Protein AF-A0A6F9WZI8-F1 (afdb_monomer_lite)

Sequence (251 aa):
MNITTQWLQEKRACQSDMTWFKEHFPQGEADYQQVLDALAQENRADYASWLINQVGATDSVLEVEGDINLEFGLFFAGTIKATGSISAKVILAGWGIEAGWGIKAGWGIKAGSGIKAGSGIKAGWGIEAGWGIEAGSGIKAGWGIEAGWGIEAGSGIKAGWGIEAGWGIEAGSGIKAGWGIEAGWGIEAGSGIKAGSGIKAGWGIEAGEDYGIYAGLNIRISKKSKFALVVAKVAPKNLLLGIFKAIEGGE

pLDDT: mean 96.67, std 5.93, range [34.16, 98.88]

Radius of gyration: 20.31 Å; chains: 1; bounding box: 54×39×61 Å

Foldseek 3Di:
DKDFLVNCVVVVPDPVLSVVCCVVPVVRMDDLVVVQVVCQVVQVVVVLVVSCVVVAADCDEAEEEEEAAEATEARERAEYEYQYEYEHQEYHHSAEYYYVAEYYHAAEYEHAAEYEHQAEYEHQAEYEHQAEYEHQAEYEHQAEYEHQAEYYHQAEYEHQAEYYHQAEYEHQAEYEHAAEYEHAAEYEHQAEYYHCWEYEHAAYYYHRPPHAYAHNVNDDPVCQVPTQEYEHQDDYPRHPYGHYDYDDDDD

Structure (mmCIF, N/CA/C/O backbone):
data_AF-A0A6F9WZI8-F1
#
_entry.id   AF-A0A6F9WZI8-F1
#
loop_
_atom_site.group_PDB
_atom_site.id
_atom_site.type_symbol
_atom_site.label_atom_id
_atom_site.label_alt_id
_atom_site.label_comp_id
_atom_site.label_asym_id
_atom_site.label_entity_id
_atom_site.label_seq_id
_atom_site.pdbx_PDB_ins_code
_atom_site.Cartn_x
_atom_site.Cartn_y
_atom_site.Cartn_z
_atom_site.occupancy
_atom_site.B_iso_or_equiv
_atom_site.auth_seq_id
_atom_site.auth_comp_id
_atom_site.auth_asym_id
_atom_site.auth_atom_id
_atom_site.pdbx_PDB_model_num
ATOM 1 N N . MET A 1 1 ? -15.583 -9.112 19.388 1.00 86.81 1 MET A N 1
ATOM 2 C CA . MET A 1 1 ? -14.512 -9.841 20.122 1.00 86.81 1 MET A CA 1
ATOM 3 C C . MET A 1 1 ? -13.958 -8.855 21.113 1.00 86.81 1 MET A C 1
ATOM 5 O O . MET A 1 1 ? -13.757 -7.720 20.714 1.00 86.81 1 MET A O 1
ATOM 9 N N . ASN A 1 2 ? -13.718 -9.247 22.359 1.00 93.69 2 ASN A N 1
ATOM 10 C CA . ASN A 1 2 ? -13.323 -8.276 23.372 1.00 93.69 2 ASN A CA 1
ATOM 11 C C . ASN A 1 2 ? -11.812 -8.273 23.596 1.00 93.69 2 ASN A C 1
ATOM 13 O O . ASN A 1 2 ? -11.172 -9.324 23.655 1.00 93.69 2 ASN A O 1
ATOM 17 N N . ILE A 1 3 ? -11.257 -7.073 23.726 1.00 96.69 3 ILE A N 1
ATOM 18 C CA . ILE A 1 3 ? -9.885 -6.835 24.157 1.00 96.69 3 ILE A CA 1
ATOM 19 C C . ILE A 1 3 ? -9.919 -6.652 25.666 1.00 96.69 3 ILE A C 1
ATOM 21 O O . ILE A 1 3 ? -10.666 -5.818 26.170 1.00 96.69 3 ILE A O 1
ATOM 25 N N . THR A 1 4 ? -9.112 -7.427 26.386 1.00 97.12 4 THR A N 1
ATOM 26 C CA . THR A 1 4 ? -9.018 -7.351 27.847 1.00 97.12 4 THR A CA 1
ATOM 27 C C . THR A 1 4 ? -7.613 -6.961 28.286 1.00 97.12 4 THR A C 1
ATOM 29 O O . THR A 1 4 ? -6.624 -7.202 27.590 1.00 97.12 4 THR A O 1
ATOM 32 N N . THR A 1 5 ? -7.502 -6.406 29.492 1.00 95.31 5 THR A N 1
ATOM 33 C CA . THR A 1 5 ? -6.202 -6.088 30.105 1.00 95.31 5 THR A CA 1
ATOM 34 C C . THR A 1 5 ? -5.314 -7.329 30.218 1.00 95.31 5 THR A C 1
ATOM 36 O O . THR A 1 5 ? -4.108 -7.242 29.994 1.00 95.31 5 THR A O 1
ATOM 39 N N . GLN A 1 6 ? -5.904 -8.484 30.540 1.00 95.38 6 GLN A N 1
ATOM 40 C CA . GLN A 1 6 ? -5.181 -9.751 30.619 1.00 95.38 6 GLN A CA 1
ATOM 41 C C . GLN A 1 6 ? -4.662 -10.181 29.241 1.00 95.38 6 GLN A C 1
ATOM 43 O O . GLN A 1 6 ? -3.487 -10.511 29.107 1.00 95.38 6 GLN A O 1
ATOM 48 N N . TRP A 1 7 ? -5.494 -10.098 28.200 1.00 96.62 7 TRP A N 1
ATOM 49 C CA . TRP A 1 7 ? -5.077 -10.428 26.837 1.00 96.62 7 TRP A CA 1
ATOM 50 C C . TRP A 1 7 ? -3.925 -9.529 26.357 1.00 96.62 7 TRP A C 1
ATOM 52 O O . TRP A 1 7 ? -2.947 -10.014 25.788 1.00 96.62 7 TRP A O 1
ATOM 62 N N . LEU A 1 8 ? -3.980 -8.226 26.656 1.00 95.88 8 LEU A N 1
ATOM 63 C CA . LEU A 1 8 ? -2.894 -7.289 26.339 1.00 95.88 8 LEU A CA 1
ATOM 64 C C . LEU A 1 8 ? -1.583 -7.646 27.057 1.00 95.88 8 LEU A C 1
ATOM 66 O O . LEU A 1 8 ? -0.509 -7.537 26.463 1.00 95.88 8 LEU A O 1
ATOM 70 N N . GLN A 1 9 ? -1.655 -8.109 28.310 1.00 94.75 9 GLN A N 1
ATOM 71 C CA . GLN A 1 9 ? -0.488 -8.601 29.052 1.00 94.75 9 GLN A CA 1
ATOM 72 C C . GLN A 1 9 ? 0.103 -9.862 28.418 1.00 94.75 9 GLN A C 1
ATOM 74 O O . GLN A 1 9 ? 1.317 -9.945 28.232 1.00 94.75 9 GLN A O 1
ATOM 79 N N . GLU A 1 10 ? -0.745 -10.823 28.049 1.00 96.25 10 GLU A N 1
ATOM 80 C CA . GLU A 1 10 ? -0.333 -12.072 27.401 1.00 96.25 10 GLU A CA 1
ATOM 81 C C . GLU A 1 10 ? 0.358 -11.811 26.056 1.00 96.25 10 GLU A C 1
ATOM 83 O O . GLU A 1 10 ? 1.400 -12.402 25.760 1.00 96.25 10 GLU A O 1
ATOM 88 N N . LYS A 1 11 ? -0.164 -10.861 25.271 1.00 95.50 11 LYS A N 1
ATOM 89 C CA . LYS A 1 11 ? 0.436 -10.403 24.008 1.00 95.50 11 LYS A CA 1
ATOM 90 C C . LYS A 1 11 ? 1.637 -9.473 24.185 1.00 95.50 11 LYS A C 1
ATOM 92 O O . LYS A 1 11 ? 2.228 -9.065 23.188 1.00 95.50 11 LYS A O 1
ATOM 97 N N . ARG A 1 12 ? 2.033 -9.177 25.429 1.00 93.62 12 ARG A N 1
ATOM 98 C CA . ARG A 1 12 ? 3.157 -8.295 25.778 1.00 93.62 12 ARG A CA 1
ATOM 99 C C . ARG A 1 12 ? 3.034 -6.911 25.129 1.00 93.62 12 ARG A C 1
ATOM 101 O O . ARG A 1 12 ? 4.016 -6.389 24.601 1.00 93.62 12 ARG A O 1
ATOM 108 N N . ALA A 1 13 ? 1.831 -6.332 25.163 1.00 94.06 13 ALA A N 1
ATOM 109 C CA . ALA A 1 13 ? 1.611 -4.944 24.763 1.00 94.06 13 ALA A CA 1
ATOM 110 C C . ALA A 1 13 ? 2.578 -4.015 25.513 1.00 94.06 13 ALA A C 1
ATOM 112 O O . ALA A 1 13 ? 2.927 -4.266 26.673 1.00 94.06 13 ALA A O 1
ATOM 113 N N . CYS A 1 14 ? 3.038 -2.946 24.861 1.00 94.56 14 CYS A N 1
ATOM 114 C CA . CYS A 1 14 ? 3.991 -2.050 25.501 1.00 94.56 14 CYS A CA 1
ATOM 115 C C . CYS A 1 14 ? 3.332 -1.277 26.659 1.00 94.56 14 CYS A C 1
ATOM 117 O O . CYS A 1 14 ? 2.109 -1.145 26.742 1.00 94.56 14 CYS A O 1
ATOM 119 N N . GLN A 1 15 ? 4.147 -0.752 27.577 1.00 94.69 15 GLN A N 1
ATOM 120 C CA . GLN A 1 15 ? 3.628 -0.108 28.785 1.00 94.69 15 GLN A CA 1
ATOM 121 C C . GLN A 1 15 ? 2.745 1.110 28.469 1.00 94.69 15 GLN A C 1
ATOM 123 O O . GLN A 1 15 ? 1.728 1.296 29.132 1.00 94.69 15 GLN A O 1
ATOM 128 N N . SER A 1 16 ? 3.087 1.915 27.456 1.00 95.25 16 SER A N 1
ATOM 129 C CA . SER A 1 16 ? 2.270 3.067 27.046 1.00 95.25 16 SER A CA 1
ATOM 130 C C . SER A 1 16 ? 0.901 2.656 26.500 1.00 95.25 16 SER A C 1
ATOM 132 O O . SER A 1 16 ? -0.100 3.299 26.815 1.00 95.25 16 SER A O 1
ATOM 134 N N . ASP A 1 17 ? 0.838 1.563 25.741 1.00 95.81 17 ASP A N 1
ATOM 135 C CA . ASP A 1 17 ? -0.404 1.032 25.169 1.00 95.81 17 ASP A CA 1
ATOM 136 C C . ASP A 1 17 ? -1.318 0.455 26.250 1.00 95.81 17 ASP A C 1
ATOM 138 O O . ASP A 1 17 ? -2.525 0.711 26.264 1.00 95.81 17 ASP A O 1
ATOM 142 N N . MET A 1 18 ? -0.725 -0.269 27.204 1.00 95.12 18 MET A N 1
ATOM 143 C CA . MET A 1 18 ? -1.432 -0.803 28.364 1.00 95.12 18 MET A CA 1
ATOM 144 C C . MET A 1 18 ? -1.994 0.293 29.269 1.00 95.12 18 MET A C 1
ATOM 146 O O . MET A 1 18 ? -3.130 0.176 29.730 1.00 95.12 18 MET A O 1
ATOM 150 N N . THR A 1 19 ? -1.201 1.328 29.562 1.00 96.44 19 THR A N 1
ATOM 151 C CA . THR A 1 19 ? -1.642 2.456 30.394 1.00 96.44 19 THR A CA 1
ATOM 152 C C . THR A 1 19 ? -2.815 3.162 29.734 1.00 96.44 19 THR A C 1
ATOM 154 O O . THR A 1 19 ? -3.866 3.295 30.354 1.00 96.44 19 THR A O 1
ATOM 157 N N . TRP A 1 20 ? -2.684 3.499 28.450 1.00 97.75 20 TRP A N 1
ATOM 158 C CA . TRP A 1 20 ? -3.760 4.152 27.712 1.00 97.75 20 TRP A CA 1
ATOM 159 C C . TRP A 1 20 ? -5.038 3.311 27.679 1.00 97.75 20 TRP A C 1
ATOM 161 O O . TRP A 1 20 ? -6.123 3.852 27.876 1.00 97.75 20 TRP A O 1
ATOM 171 N N . PHE A 1 21 ? -4.931 1.990 27.480 1.00 97.62 21 PHE A N 1
ATOM 172 C CA . PHE A 1 21 ? -6.109 1.121 27.444 1.00 97.62 21 PHE A CA 1
ATOM 173 C C . PHE A 1 21 ? -6.867 1.154 28.773 1.00 97.62 21 PHE A C 1
ATOM 175 O O . PHE A 1 21 ? -8.087 1.264 28.778 1.00 97.62 21 PHE A O 1
ATOM 182 N N . LYS A 1 22 ? -6.157 1.109 29.905 1.00 96.25 22 LYS A N 1
ATOM 183 C CA . LYS A 1 22 ? -6.776 1.180 31.238 1.00 96.25 22 LYS A CA 1
ATOM 184 C C . LYS A 1 22 ? -7.419 2.536 31.522 1.00 96.25 22 LYS A C 1
ATOM 186 O O . LYS A 1 22 ? -8.433 2.582 32.209 1.00 96.25 22 LYS A O 1
ATOM 191 N N . GLU A 1 23 ? -6.833 3.619 31.018 1.00 96.88 23 GLU A N 1
ATOM 192 C CA . GLU A 1 23 ? -7.386 4.971 31.160 1.00 96.88 23 GLU A CA 1
ATOM 193 C C . GLU A 1 23 ? -8.685 5.140 30.358 1.00 96.88 23 GLU A C 1
ATOM 195 O O . GLU A 1 23 ? -9.647 5.708 30.872 1.00 96.88 23 GLU A O 1
ATOM 200 N N . HIS A 1 24 ? -8.740 4.598 29.137 1.00 97.19 24 HIS A N 1
ATOM 201 C CA . HIS A 1 24 ? -9.900 4.722 28.243 1.00 97.19 24 HIS A CA 1
ATOM 202 C C . HIS A 1 24 ? -10.985 3.675 28.512 1.00 97.19 24 HIS A C 1
ATOM 204 O O . HIS A 1 24 ? -12.170 3.943 28.314 1.00 97.19 24 HIS A O 1
ATOM 210 N N . PHE A 1 25 ? -10.599 2.504 29.020 1.00 97.12 25 PHE A N 1
ATOM 211 C CA . PHE A 1 25 ? -11.495 1.395 29.340 1.00 97.12 25 PHE A CA 1
ATOM 212 C C . PHE A 1 25 ? -11.257 0.897 30.780 1.00 97.12 25 PHE A C 1
ATOM 214 O O . PHE A 1 25 ? -10.702 -0.187 30.985 1.00 97.12 25 PHE A O 1
ATOM 221 N N . PRO A 1 26 ? -11.705 1.648 31.811 1.00 94.62 26 PRO A N 1
ATOM 222 C CA . PRO A 1 26 ? -11.425 1.336 33.220 1.00 94.62 26 PRO A CA 1
ATOM 223 C C . PRO A 1 26 ? -11.999 0.005 33.713 1.00 94.62 26 PRO A C 1
ATOM 225 O O . PRO A 1 26 ? -11.512 -0.548 34.696 1.00 94.62 26 PRO A O 1
ATOM 228 N N . GLN A 1 27 ? -13.016 -0.527 33.027 1.00 93.94 27 GLN A N 1
ATOM 229 C CA . GLN A 1 27 ? -13.573 -1.856 33.306 1.00 93.94 27 GLN A CA 1
ATOM 230 C C . GLN A 1 27 ? -12.600 -2.989 32.941 1.00 93.94 27 GLN A C 1
ATOM 232 O O . GLN A 1 27 ? -12.817 -4.138 33.311 1.00 93.94 27 GLN A O 1
ATOM 237 N N . GLY A 1 28 ? -11.512 -2.673 32.231 1.00 94.38 28 GLY A N 1
ATOM 238 C CA . GLY A 1 28 ? -10.476 -3.623 31.848 1.00 94.38 28 GLY A CA 1
ATOM 239 C C . GLY A 1 28 ? -10.825 -4.476 30.629 1.00 94.38 28 GLY A C 1
ATOM 240 O O . GLY A 1 28 ? -10.040 -5.366 30.297 1.00 94.38 28 GLY A O 1
ATOM 241 N N . GLU A 1 29 ? -11.944 -4.188 29.964 1.00 96.75 29 GLU A N 1
ATOM 242 C CA . GLU A 1 29 ? -12.460 -4.881 28.786 1.00 96.75 29 GLU A CA 1
ATOM 243 C C . GLU A 1 29 ? -13.234 -3.909 27.880 1.00 96.75 29 GLU A C 1
ATOM 245 O O . GLU A 1 29 ? -13.920 -3.013 28.376 1.00 96.75 29 GLU A O 1
ATOM 250 N N . ALA A 1 30 ? -13.123 -4.086 26.561 1.00 97.38 30 ALA A N 1
ATOM 251 C CA . ALA A 1 30 ? -13.884 -3.348 25.551 1.00 97.38 30 ALA A CA 1
ATOM 252 C C . ALA A 1 30 ? -14.013 -4.163 24.257 1.00 97.38 30 ALA A C 1
ATOM 254 O O . ALA A 1 30 ? -13.165 -5.019 23.986 1.00 97.38 30 ALA A O 1
ATOM 255 N N . ASP A 1 31 ? -15.038 -3.899 23.439 1.00 97.38 31 ASP A N 1
ATOM 256 C CA . ASP A 1 31 ? -15.114 -4.523 22.114 1.00 97.38 31 ASP A CA 1
ATOM 257 C C . ASP A 1 31 ? -13.967 -4.032 21.222 1.00 97.38 31 ASP A C 1
ATOM 259 O O . ASP A 1 31 ? -13.553 -2.873 21.264 1.00 97.38 31 ASP A O 1
ATOM 263 N N . TYR A 1 32 ? -13.443 -4.933 20.399 1.00 97.50 32 TYR A N 1
ATOM 264 C CA . TYR A 1 32 ? -12.297 -4.680 19.544 1.00 97.50 32 TYR A CA 1
ATOM 265 C C . TYR A 1 32 ? -12.480 -3.461 18.632 1.00 97.50 32 TYR A C 1
ATOM 267 O O . TYR A 1 32 ? -11.573 -2.629 18.552 1.00 97.50 32 TYR A O 1
ATOM 275 N N . GLN A 1 33 ? -13.648 -3.299 18.004 1.00 98.19 33 GLN A N 1
ATOM 276 C CA . GLN A 1 33 ? -13.883 -2.143 17.144 1.00 98.19 33 GLN A CA 1
ATOM 277 C C . GLN A 1 33 ? -13.984 -0.852 17.968 1.00 98.19 33 GLN A C 1
ATOM 279 O O . GLN A 1 33 ? -13.439 0.163 17.552 1.00 98.19 33 GLN A O 1
ATOM 284 N N . GLN A 1 34 ? -14.551 -0.896 19.180 1.00 97.94 34 GLN A N 1
ATOM 285 C CA . GLN A 1 34 ? -14.586 0.271 20.076 1.00 97.94 34 GLN A CA 1
ATOM 286 C C . GLN A 1 34 ? -13.179 0.752 20.460 1.00 97.94 34 GLN A C 1
ATOM 288 O O . GLN A 1 34 ? -12.934 1.956 20.552 1.00 97.94 34 GLN A O 1
ATOM 293 N N . VAL A 1 35 ? -12.238 -0.176 20.664 1.00 98.38 35 VAL A N 1
ATOM 294 C CA . VAL A 1 35 ? -10.830 0.166 20.919 1.00 98.38 35 VAL A CA 1
ATOM 295 C C . VAL A 1 35 ? -10.209 0.830 19.693 1.00 98.38 35 VAL A C 1
ATOM 297 O O . VAL A 1 35 ? -9.539 1.852 19.834 1.00 98.38 35 VAL A O 1
ATOM 300 N N . LEU A 1 36 ? -10.442 0.285 18.493 1.00 98.44 36 LEU A N 1
ATOM 301 C CA . LEU A 1 36 ? -9.953 0.880 17.247 1.00 98.44 36 LEU A CA 1
ATOM 302 C C . LEU A 1 36 ? -10.525 2.283 17.024 1.00 98.44 36 LEU A C 1
ATOM 304 O O . LEU A 1 36 ? -9.761 3.189 16.702 1.00 98.44 36 LEU A O 1
ATOM 308 N N . ASP A 1 37 ? -11.821 2.482 17.260 1.00 98.31 37 ASP A N 1
ATOM 309 C CA . ASP A 1 37 ? -12.487 3.777 17.114 1.00 98.31 37 ASP A CA 1
ATOM 310 C C . ASP A 1 37 ? -11.888 4.822 18.067 1.00 98.31 37 ASP A C 1
ATOM 312 O O . ASP A 1 37 ? -11.577 5.938 17.645 1.00 98.31 37 ASP A O 1
ATOM 316 N N . ALA A 1 38 ? -11.649 4.454 19.333 1.00 98.25 38 ALA A N 1
ATOM 317 C CA . ALA A 1 38 ? -11.001 5.325 20.315 1.00 98.25 38 ALA A CA 1
ATOM 318 C C . ALA A 1 38 ? -9.560 5.685 19.908 1.00 98.25 38 ALA A C 1
ATOM 320 O O . ALA A 1 38 ? -9.171 6.853 19.957 1.00 98.25 38 ALA A O 1
ATOM 321 N N . LEU A 1 39 ? -8.781 4.716 19.412 1.00 98.44 39 LEU A N 1
ATOM 322 C CA . LEU A 1 39 ? -7.440 4.979 18.876 1.00 98.44 39 LEU A CA 1
ATOM 323 C C . LEU A 1 39 ? -7.476 5.892 17.646 1.00 98.44 39 LEU A C 1
ATOM 325 O O . LEU A 1 39 ? -6.552 6.686 17.442 1.00 98.44 39 LEU A O 1
ATOM 329 N N . ALA A 1 40 ? -8.526 5.789 16.829 1.00 98.12 40 ALA A N 1
ATOM 330 C CA . ALA A 1 40 ? -8.705 6.596 15.632 1.00 98.12 40 ALA A CA 1
ATOM 331 C C . ALA A 1 40 ? -8.852 8.080 15.977 1.00 98.12 40 ALA A C 1
ATOM 333 O O . ALA A 1 40 ? -8.183 8.902 15.347 1.00 98.12 40 ALA A O 1
ATOM 334 N N . GLN A 1 41 ? -9.630 8.411 17.016 1.00 97.56 41 GLN A N 1
ATOM 335 C CA . GLN A 1 41 ? -9.810 9.787 17.510 1.00 97.56 41 GLN A CA 1
ATOM 336 C C . GLN A 1 41 ? -8.476 10.449 17.880 1.00 97.56 41 GLN A C 1
ATOM 338 O O . GLN A 1 41 ? -8.231 11.614 17.562 1.00 97.56 41 GLN A O 1
ATOM 343 N N . GLU A 1 42 ? -7.569 9.682 18.482 1.00 97.12 42 GLU A N 1
ATOM 344 C CA . GLU A 1 42 ? -6.240 10.148 18.887 1.00 97.12 42 GLU A CA 1
ATOM 345 C C . GLU A 1 42 ? -5.154 9.935 17.821 1.00 97.12 42 GLU A C 1
ATOM 347 O O . GLU A 1 42 ? -4.001 10.314 18.020 1.00 97.12 42 GLU A O 1
ATOM 352 N N . ASN A 1 43 ? -5.503 9.382 16.655 1.00 95.81 43 ASN A N 1
ATOM 353 C CA . ASN A 1 43 ? -4.583 9.053 15.560 1.00 95.81 43 ASN A CA 1
ATOM 354 C C . ASN A 1 43 ? -3.439 8.097 15.960 1.00 95.81 43 ASN A C 1
ATOM 356 O O . ASN A 1 43 ? -2.349 8.161 15.384 1.00 95.81 43 ASN A O 1
ATOM 360 N N . ARG A 1 44 ? -3.678 7.185 16.910 1.00 97.25 44 ARG A N 1
ATOM 361 C CA . ARG A 1 44 ? -2.686 6.195 17.378 1.00 97.25 44 ARG A CA 1
ATOM 362 C C . ARG A 1 44 ? -2.623 4.979 16.454 1.00 97.25 44 ARG A C 1
ATOM 364 O O . ARG A 1 44 ? -3.031 3.868 16.795 1.00 97.25 44 ARG A O 1
ATOM 371 N N . ALA A 1 45 ? -2.176 5.237 15.228 1.00 96.69 45 ALA A N 1
ATOM 372 C CA . ALA A 1 45 ? -2.145 4.268 14.135 1.00 96.69 45 ALA A CA 1
ATOM 373 C C . ALA A 1 45 ? -1.170 3.105 14.367 1.00 96.69 45 ALA A C 1
ATOM 375 O O . ALA A 1 45 ? -1.403 2.003 13.882 1.00 96.69 45 ALA A O 1
ATOM 376 N N . ASP A 1 46 ? -0.090 3.344 15.102 1.00 96.81 46 ASP A N 1
ATOM 377 C CA . ASP A 1 46 ? 0.884 2.340 15.519 1.00 96.81 46 ASP A CA 1
ATOM 378 C C . ASP A 1 46 ? 0.238 1.266 16.399 1.00 96.81 46 ASP A C 1
ATOM 380 O O . ASP A 1 46 ? 0.321 0.076 16.084 1.00 96.81 46 ASP A O 1
ATOM 384 N N . TYR A 1 47 ? -0.492 1.679 17.437 1.00 97.81 47 TYR A N 1
ATOM 385 C CA . TYR A 1 47 ? -1.180 0.736 18.311 1.00 97.81 47 TYR A CA 1
ATOM 386 C C . TYR A 1 47 ? -2.365 0.064 17.608 1.00 97.81 47 TYR A C 1
ATOM 388 O O . TYR A 1 47 ? -2.546 -1.149 17.720 1.00 97.81 47 TYR A O 1
ATOM 396 N N . ALA A 1 48 ? -3.131 0.810 16.806 1.00 98.06 48 ALA A N 1
ATOM 397 C CA . ALA A 1 48 ? -4.216 0.234 16.012 1.00 98.06 48 ALA A CA 1
ATOM 398 C C . ALA A 1 48 ? -3.698 -0.825 15.022 1.00 98.06 48 ALA A C 1
ATOM 400 O O . ALA A 1 48 ? -4.252 -1.922 14.940 1.00 98.06 48 ALA A O 1
ATOM 401 N N . SER A 1 49 ? -2.591 -0.545 14.323 1.00 97.00 49 SER A N 1
ATOM 402 C CA . SER A 1 49 ? -1.955 -1.517 13.429 1.00 97.00 49 SER A CA 1
ATOM 403 C C . SER A 1 49 ? -1.424 -2.730 14.189 1.00 97.00 49 SER A C 1
ATOM 405 O O . SER A 1 49 ? -1.545 -3.847 13.688 1.00 97.00 49 SER A O 1
ATOM 407 N N . TRP A 1 50 ? -0.839 -2.540 15.375 1.00 97.38 50 TRP A N 1
ATOM 408 C CA . TRP A 1 50 ? -0.389 -3.654 16.207 1.00 97.38 50 TRP A CA 1
ATOM 409 C C . TRP A 1 50 ? -1.564 -4.543 16.622 1.00 97.38 50 TRP A C 1
ATOM 411 O O . TRP A 1 50 ? -1.477 -5.762 16.479 1.00 97.38 50 TRP A O 1
ATOM 421 N N . LEU A 1 51 ? -2.683 -3.950 17.052 1.00 97.25 51 LEU A N 1
ATOM 422 C CA . LEU A 1 51 ? -3.890 -4.694 17.408 1.00 97.25 51 LEU A CA 1
ATOM 423 C C . LEU A 1 51 ? -4.428 -5.499 16.223 1.00 97.25 51 LEU A C 1
ATOM 425 O O . LEU A 1 51 ? -4.678 -6.688 16.383 1.00 97.25 51 LEU A O 1
ATOM 429 N N . ILE A 1 52 ? -4.544 -4.893 15.036 1.00 97.00 52 ILE A N 1
ATOM 430 C CA . ILE A 1 52 ? -4.961 -5.593 13.805 1.00 97.00 52 ILE A CA 1
ATOM 431 C C . ILE A 1 52 ? -4.056 -6.789 13.504 1.00 97.00 52 ILE A C 1
ATOM 433 O O . ILE A 1 52 ? -4.556 -7.873 13.216 1.00 97.00 52 ILE A O 1
ATOM 437 N N . ASN A 1 53 ? -2.742 -6.645 13.664 1.00 95.56 53 ASN A N 1
ATOM 438 C CA . ASN A 1 53 ? -1.806 -7.745 13.436 1.00 95.56 53 ASN A CA 1
ATOM 439 C C . ASN A 1 53 ? -1.884 -8.852 14.505 1.00 95.56 53 ASN A C 1
ATOM 441 O O . ASN A 1 53 ? -1.585 -10.006 14.207 1.00 95.56 53 ASN A O 1
ATOM 445 N N . GLN A 1 54 ? -2.235 -8.524 15.754 1.00 96.12 54 GLN A N 1
ATOM 446 C CA . GLN A 1 54 ? -2.301 -9.497 16.854 1.00 96.12 54 GLN A CA 1
ATOM 447 C C . GLN A 1 54 ? -3.645 -10.216 16.964 1.00 96.12 54 GLN A C 1
ATOM 449 O O . GLN A 1 54 ? -3.678 -11.388 17.348 1.00 96.12 54 GLN A O 1
ATOM 454 N N . VAL A 1 55 ? -4.739 -9.500 16.702 1.00 95.62 55 VAL A N 1
ATOM 455 C CA . VAL A 1 55 ? -6.110 -10.018 16.765 1.00 95.62 55 VAL A CA 1
ATOM 456 C C . VAL A 1 55 ? -6.486 -10.676 15.441 1.00 95.62 55 VAL A C 1
ATOM 458 O O . VAL A 1 55 ? -7.080 -11.751 15.441 1.00 95.62 55 VAL A O 1
ATOM 461 N N . GLY A 1 56 ? -6.094 -10.060 14.327 1.00 95.69 56 GLY A N 1
ATOM 462 C CA . GLY A 1 56 ? -6.541 -10.424 12.992 1.00 95.69 56 GLY A CA 1
ATOM 463 C C . GLY A 1 56 ? -7.767 -9.630 12.550 1.00 95.69 56 GLY A C 1
ATOM 464 O O . GLY A 1 56 ? -8.427 -8.941 13.332 1.00 95.69 56 GLY A O 1
ATOM 465 N N . ALA A 1 57 ? -8.049 -9.728 11.255 1.00 96.38 57 ALA A N 1
ATOM 466 C CA . ALA A 1 57 ? -9.201 -9.091 10.650 1.00 96.38 57 ALA A CA 1
ATOM 467 C C . ALA A 1 57 ? -10.506 -9.813 11.018 1.00 96.38 57 ALA A C 1
ATOM 469 O O . ALA A 1 57 ? -10.530 -11.022 11.251 1.00 96.38 57 ALA A O 1
ATOM 470 N N . THR A 1 58 ? -11.602 -9.062 11.042 1.00 96.88 58 THR A N 1
ATOM 471 C CA . THR A 1 58 ? -12.959 -9.594 11.241 1.00 96.88 58 THR A CA 1
ATOM 472 C C . THR A 1 58 ? -13.723 -9.620 9.923 1.00 96.88 58 THR A C 1
ATOM 474 O O . THR A 1 58 ? -13.445 -8.808 9.045 1.00 96.88 58 THR A O 1
ATOM 477 N N . ASP A 1 59 ? -14.748 -10.463 9.810 1.00 96.50 59 ASP A N 1
ATOM 478 C CA . ASP A 1 59 ? -15.616 -10.522 8.619 1.00 96.50 59 ASP A CA 1
ATOM 479 C C . ASP A 1 59 ? -16.602 -9.340 8.512 1.00 96.50 59 ASP A C 1
ATOM 481 O O . ASP A 1 59 ? -17.430 -9.284 7.603 1.00 96.50 59 ASP A O 1
ATOM 485 N N . SER A 1 60 ? -16.528 -8.381 9.440 1.00 97.38 60 SER A N 1
ATOM 486 C CA . SER A 1 60 ? -17.361 -7.181 9.445 1.00 97.38 60 SER A CA 1
ATOM 487 C C . SER A 1 60 ? -17.092 -6.301 8.222 1.00 97.38 60 SER A C 1
ATOM 489 O O . SER A 1 60 ? -15.953 -6.157 7.767 1.00 97.38 60 SER A O 1
ATOM 491 N N . VAL A 1 61 ? -18.137 -5.638 7.733 1.00 98.38 61 VAL A N 1
ATOM 492 C CA . VAL A 1 61 ? -18.043 -4.661 6.644 1.00 98.38 61 VAL A CA 1
ATOM 493 C C . VAL A 1 61 ? -18.666 -3.348 7.105 1.00 98.38 61 VAL A C 1
ATOM 495 O O . VAL A 1 61 ? -19.816 -3.323 7.538 1.00 98.38 61 VAL A O 1
ATOM 498 N N . LEU A 1 62 ? -17.898 -2.264 7.028 1.00 98.25 62 LEU A N 1
ATOM 499 C CA . LEU A 1 62 ? -18.401 -0.902 7.158 1.00 98.25 62 LEU A CA 1
ATOM 500 C C . LEU A 1 62 ? -18.828 -0.434 5.771 1.00 98.25 62 LEU A C 1
ATOM 502 O O . LEU A 1 62 ? -17.968 -0.157 4.939 1.00 98.25 62 LEU A O 1
ATOM 506 N N . GLU A 1 63 ? -20.132 -0.346 5.529 1.00 98.25 63 GLU A N 1
ATOM 507 C CA . GLU A 1 63 ? -20.688 0.178 4.280 1.00 98.25 63 GLU A CA 1
ATOM 508 C C . GLU A 1 63 ? -21.289 1.566 4.509 1.00 98.25 63 GLU A C 1
ATOM 510 O O . GLU A 1 63 ? -22.131 1.754 5.388 1.00 98.25 63 GLU A O 1
ATOM 515 N N . VAL A 1 64 ? -20.842 2.546 3.723 1.00 98.38 64 VAL A N 1
ATOM 516 C CA . VAL A 1 64 ? -21.325 3.929 3.778 1.00 98.38 64 VAL A CA 1
ATOM 517 C C . VAL A 1 64 ? -21.796 4.367 2.395 1.00 98.38 64 VAL A C 1
ATOM 519 O O . VAL A 1 64 ? -21.039 4.361 1.421 1.00 98.38 64 VAL A O 1
ATOM 522 N N . GLU A 1 65 ? -23.055 4.789 2.310 1.00 98.25 65 GLU A N 1
ATOM 523 C CA . GLU A 1 65 ? -23.560 5.494 1.137 1.00 98.25 65 GLU A CA 1
ATOM 524 C C . GLU A 1 65 ? -23.077 6.950 1.169 1.00 98.25 65 GLU A C 1
ATOM 526 O O . GLU A 1 65 ? -23.424 7.721 2.063 1.00 98.25 65 GLU A O 1
ATOM 531 N N . GLY A 1 66 ? -22.271 7.331 0.181 1.00 98.12 66 GLY A N 1
ATOM 532 C CA . GLY A 1 66 ? -21.658 8.651 0.085 1.00 98.12 66 GLY A CA 1
ATOM 533 C C . GLY A 1 66 ? -20.239 8.694 0.643 1.00 98.12 66 GLY A C 1
ATOM 534 O O . GLY A 1 66 ? -19.524 7.690 0.672 1.00 98.12 66 GLY A O 1
ATOM 535 N N . ASP A 1 67 ? -19.802 9.899 1.001 1.00 98.56 67 ASP A N 1
ATOM 536 C CA . ASP A 1 67 ? -18.421 10.157 1.394 1.00 98.56 67 ASP A CA 1
ATOM 537 C C . ASP A 1 67 ? -18.174 9.848 2.876 1.00 98.56 67 ASP A C 1
ATOM 539 O O . ASP A 1 67 ? -18.958 10.225 3.747 1.00 98.56 67 ASP A O 1
ATOM 543 N N . ILE A 1 68 ? -17.012 9.270 3.175 1.00 98.50 68 ILE A N 1
ATOM 544 C CA . ILE A 1 68 ? -16.454 9.210 4.528 1.00 98.50 68 ILE A CA 1
ATOM 545 C C . ILE A 1 68 ? -15.421 10.329 4.645 1.00 98.50 68 ILE A C 1
ATOM 547 O O . ILE A 1 68 ? -14.353 10.241 4.047 1.00 98.50 68 ILE A O 1
ATOM 551 N N . ASN A 1 69 ? -15.710 11.371 5.423 1.00 98.00 69 ASN A N 1
ATOM 552 C CA . ASN A 1 69 ? -14.782 12.479 5.664 1.00 98.00 69 ASN A CA 1
ATOM 553 C C . ASN A 1 69 ? -14.547 12.649 7.167 1.00 98.00 69 ASN A C 1
ATOM 555 O O . ASN A 1 69 ? -15.423 13.126 7.884 1.00 98.00 69 ASN A O 1
ATOM 559 N N . LEU A 1 70 ? -13.361 12.265 7.637 1.00 97.38 70 LEU A N 1
ATOM 560 C CA . LEU A 1 70 ? -12.976 12.296 9.046 1.00 97.38 70 LEU A CA 1
ATOM 561 C C . LEU A 1 70 ? -11.766 13.211 9.264 1.00 97.38 70 LEU A C 1
ATOM 563 O O . LEU A 1 70 ? -10.815 13.222 8.481 1.00 97.38 70 LEU A O 1
ATOM 567 N N . GLU A 1 71 ? -11.776 13.962 10.365 1.00 95.69 71 GLU A N 1
ATOM 568 C CA . GLU A 1 71 ? -10.643 14.814 10.765 1.00 95.69 71 GLU A CA 1
ATOM 569 C C . GLU A 1 71 ? -9.488 14.021 11.406 1.00 95.69 71 GLU A C 1
ATOM 571 O O . GLU A 1 71 ? -8.356 14.509 11.502 1.00 95.69 71 GLU A O 1
ATOM 576 N N . PHE A 1 72 ? -9.776 12.799 11.854 1.00 96.69 72 PHE A N 1
ATOM 577 C CA . PHE A 1 72 ? -8.890 11.893 12.582 1.00 96.69 72 PHE A CA 1
ATOM 578 C C . PHE A 1 72 ? -8.693 10.578 11.800 1.00 96.69 72 PHE A C 1
ATOM 580 O O . PHE A 1 72 ? -8.836 10.564 10.573 1.00 96.69 72 PHE A O 1
ATOM 587 N N . GLY A 1 73 ? -8.259 9.501 12.456 1.00 97.31 73 GLY A N 1
ATOM 588 C CA . GLY A 1 73 ? -8.050 8.201 11.820 1.00 97.31 73 GLY A CA 1
ATOM 589 C C . GLY A 1 73 ? -9.356 7.499 11.429 1.00 97.31 73 GLY A C 1
ATOM 590 O O . GLY A 1 73 ? -10.410 7.746 12.000 1.00 97.31 73 GLY A O 1
ATOM 591 N N . LEU A 1 74 ? -9.273 6.576 10.479 1.00 98.69 74 LEU A N 1
ATOM 592 C CA . LEU A 1 74 ? -10.309 5.598 10.166 1.00 98.69 74 LEU A CA 1
ATOM 593 C C . LEU A 1 74 ? -9.707 4.211 10.358 1.00 98.69 74 LEU A C 1
ATOM 595 O O . LEU A 1 74 ? -8.951 3.756 9.499 1.00 98.69 74 LEU A O 1
ATOM 599 N N . PHE A 1 75 ? -9.990 3.569 11.489 1.00 98.69 75 PHE A N 1
ATOM 600 C CA . PHE A 1 75 ? -9.459 2.248 11.821 1.00 98.69 75 PHE A CA 1
ATOM 601 C C . PHE A 1 75 ? -10.601 1.251 11.897 1.00 98.69 75 PHE A C 1
ATOM 603 O O . PHE A 1 75 ? -11.496 1.400 12.722 1.00 98.69 75 PHE A O 1
ATOM 610 N N . PHE A 1 76 ? -10.574 0.233 11.048 1.00 98.62 76 PHE A N 1
ATOM 611 C CA . PHE A 1 76 ? -11.642 -0.751 10.988 1.00 98.62 76 PHE A CA 1
ATOM 612 C C . PHE A 1 76 ? -11.082 -2.169 10.956 1.00 98.62 76 PHE A C 1
ATOM 614 O O . PHE A 1 76 ? -10.168 -2.476 10.192 1.00 98.62 76 PHE A O 1
ATOM 621 N N . ALA A 1 77 ? -11.634 -3.047 11.790 1.00 98.06 77 ALA A N 1
ATOM 622 C CA . ALA A 1 77 ? -11.161 -4.420 11.929 1.00 98.06 77 ALA A CA 1
ATOM 623 C C . ALA A 1 77 ? -11.437 -5.288 10.690 1.00 98.06 77 ALA A C 1
ATOM 625 O O . ALA A 1 77 ? -10.805 -6.325 10.517 1.00 98.06 77 ALA A O 1
ATOM 626 N N . GLY A 1 78 ? -12.399 -4.911 9.847 1.00 98.25 78 GLY A N 1
ATOM 627 C CA . GLY A 1 78 ? -12.791 -5.667 8.657 1.00 98.25 78 GLY A CA 1
ATOM 628 C C . GLY A 1 78 ? -12.572 -4.899 7.357 1.00 98.25 78 GLY A C 1
ATOM 629 O O . GLY A 1 78 ? -11.514 -4.300 7.153 1.00 98.25 78 GLY A O 1
ATOM 630 N N . THR A 1 79 ? -13.573 -4.924 6.475 1.00 98.75 79 THR A N 1
ATOM 631 C CA . THR A 1 79 ? -13.551 -4.225 5.177 1.00 98.75 79 THR A CA 1
ATOM 632 C C . THR A 1 79 ? -14.273 -2.883 5.255 1.00 98.75 79 THR A C 1
ATOM 634 O O . THR A 1 79 ? -15.349 -2.793 5.841 1.00 98.75 79 THR A O 1
ATOM 637 N N . ILE A 1 80 ? -13.716 -1.850 4.627 1.00 98.81 80 ILE A N 1
ATOM 638 C CA . ILE A 1 80 ? -14.341 -0.529 4.497 1.00 98.81 80 ILE A CA 1
ATOM 639 C C . ILE A 1 80 ? -14.834 -0.361 3.062 1.00 98.81 80 ILE A C 1
ATOM 641 O O . ILE A 1 80 ? -14.048 -0.511 2.129 1.00 98.81 80 ILE A O 1
ATOM 645 N N . LYS A 1 81 ? -16.104 0.001 2.885 1.00 98.81 81 LYS A N 1
ATOM 646 C CA . LYS A 1 81 ? -16.708 0.306 1.587 1.00 98.81 81 LYS A CA 1
ATOM 647 C C . LYS A 1 81 ? -17.466 1.625 1.643 1.00 98.81 81 LYS A C 1
ATOM 649 O O . LYS A 1 81 ? -18.338 1.815 2.486 1.00 98.81 81 LYS A O 1
ATOM 654 N N . ALA A 1 82 ? -17.163 2.518 0.714 1.00 98.69 82 ALA A N 1
ATOM 655 C CA . ALA A 1 82 ? -17.889 3.764 0.522 1.00 98.69 82 ALA A CA 1
ATOM 656 C C . ALA A 1 82 ? -18.263 3.933 -0.951 1.00 98.69 82 ALA A C 1
ATOM 658 O O . ALA A 1 82 ? -17.419 3.767 -1.831 1.00 98.69 82 ALA A O 1
ATOM 659 N N . THR A 1 83 ? -19.506 4.316 -1.247 1.00 98.62 83 THR A N 1
ATOM 660 C CA . THR A 1 83 ? -19.874 4.673 -2.632 1.00 98.62 83 THR A CA 1
ATOM 661 C C . THR A 1 83 ? -19.294 6.031 -3.046 1.00 98.62 83 THR A C 1
ATOM 663 O O . THR A 1 83 ? -19.137 6.306 -4.235 1.00 98.62 83 THR A O 1
ATOM 666 N N . GLY A 1 84 ? -18.940 6.869 -2.068 1.00 98.56 84 GLY A N 1
ATOM 667 C CA . GLY A 1 84 ? -18.272 8.155 -2.227 1.00 98.56 84 GLY A CA 1
ATOM 668 C C . GLY A 1 84 ? -16.740 8.083 -2.201 1.00 98.56 84 GLY A C 1
ATOM 669 O O . GLY A 1 84 ? -16.111 7.082 -2.555 1.00 98.56 84 GLY A O 1
ATOM 670 N N . SER A 1 85 ? -16.132 9.190 -1.781 1.00 98.69 85 SER A N 1
ATOM 671 C CA . SER A 1 85 ? -14.713 9.296 -1.438 1.00 98.69 85 SER A CA 1
ATOM 672 C C . SER A 1 85 ? -14.467 8.937 0.028 1.00 98.69 85 SER A C 1
ATOM 674 O O . SER A 1 85 ? -15.326 9.139 0.881 1.00 98.69 85 SER A O 1
ATOM 676 N N . ILE A 1 86 ? -13.257 8.476 0.341 1.00 98.88 86 ILE A N 1
ATOM 677 C CA . ILE A 1 86 ? -12.801 8.263 1.720 1.00 98.88 86 ILE A CA 1
ATOM 678 C 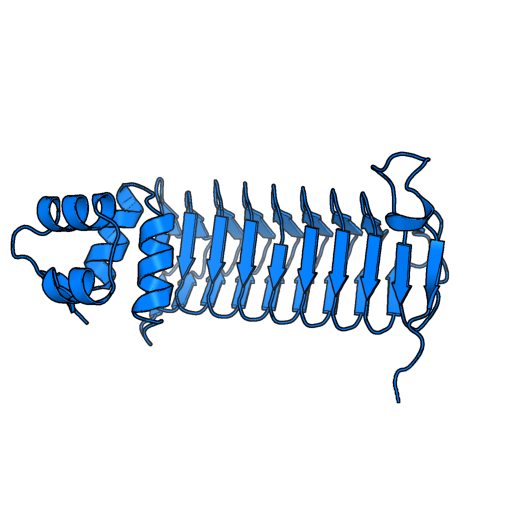C . ILE A 1 86 ? -11.660 9.234 2.009 1.00 98.88 86 ILE A C 1
ATOM 680 O O . ILE A 1 86 ? -10.627 9.204 1.337 1.00 98.88 86 ILE A O 1
ATOM 684 N N . SER A 1 87 ? -11.804 10.077 3.029 1.00 98.69 87 SER A N 1
ATOM 685 C CA . SER A 1 87 ? -10.748 10.957 3.513 1.00 98.69 87 SER A CA 1
ATOM 686 C C . SER A 1 87 ? -10.615 10.916 5.031 1.00 98.69 87 SER A C 1
ATOM 688 O O . SER A 1 87 ? -11.589 11.083 5.757 1.00 98.69 87 SER A O 1
ATOM 690 N N . ALA A 1 88 ? -9.386 10.707 5.502 1.00 98.56 88 ALA A N 1
ATOM 691 C CA . ALA A 1 88 ? -9.032 10.669 6.920 1.00 98.56 88 ALA A CA 1
ATOM 692 C C . ALA A 1 88 ? -7.562 11.086 7.113 1.00 98.56 88 ALA A C 1
ATOM 694 O O . ALA A 1 88 ? -6.822 11.286 6.143 1.00 98.56 88 ALA A O 1
ATOM 695 N N . LYS A 1 89 ? -7.079 11.188 8.355 1.00 97.81 89 LYS A N 1
ATOM 696 C CA . LYS A 1 89 ? -5.633 11.343 8.607 1.00 97.81 89 LYS A CA 1
ATOM 697 C C . LYS A 1 89 ? -4.867 10.060 8.311 1.00 97.81 89 LYS A C 1
ATOM 699 O O . LYS A 1 89 ? -3.873 10.109 7.596 1.00 97.81 89 LYS A O 1
ATOM 704 N N . VAL A 1 90 ? -5.341 8.928 8.811 1.00 98.38 90 VAL A N 1
ATOM 705 C CA . VAL A 1 90 ? -4.780 7.592 8.566 1.00 98.38 90 VAL A CA 1
ATOM 706 C C . VAL A 1 90 ? -5.941 6.658 8.280 1.00 98.38 90 VAL A C 1
ATOM 708 O O . VAL A 1 90 ? -6.969 6.782 8.934 1.00 98.38 90 VAL A O 1
ATOM 711 N N . ILE A 1 91 ? -5.784 5.730 7.341 1.00 98.75 91 ILE A N 1
ATOM 712 C CA . ILE A 1 91 ? -6.802 4.714 7.064 1.00 98.75 91 ILE A CA 1
ATOM 713 C C . ILE A 1 91 ? -6.174 3.339 7.280 1.00 98.75 91 ILE A C 1
ATOM 715 O O . ILE A 1 91 ? -5.187 3.018 6.621 1.00 98.75 91 ILE A O 1
ATOM 719 N N . LEU A 1 92 ? -6.732 2.550 8.197 1.00 98.69 92 LEU A N 1
ATOM 720 C CA . LEU A 1 92 ? -6.341 1.167 8.461 1.00 98.69 92 LEU A CA 1
ATOM 721 C C . LEU A 1 92 ? -7.571 0.269 8.329 1.00 98.69 92 LEU A C 1
ATOM 723 O O . LEU A 1 92 ? -8.577 0.507 8.996 1.00 98.69 92 LEU A O 1
ATOM 727 N N . ALA A 1 93 ? -7.469 -0.774 7.514 1.00 98.62 93 ALA A N 1
ATOM 728 C CA . ALA A 1 93 ? -8.477 -1.819 7.403 1.00 98.62 93 ALA A CA 1
ATOM 729 C C . ALA A 1 93 ? -7.838 -3.193 7.624 1.00 98.62 93 ALA A C 1
ATOM 731 O O . ALA A 1 93 ? -6.768 -3.478 7.079 1.00 98.62 93 ALA A O 1
ATOM 732 N N . GLY A 1 94 ? -8.501 -4.056 8.394 1.00 98.19 94 GLY A N 1
ATOM 733 C CA . GLY A 1 94 ? -8.071 -5.445 8.559 1.00 98.19 94 GLY A CA 1
ATOM 734 C C . GLY A 1 94 ? -8.111 -6.226 7.243 1.00 98.19 94 GLY A C 1
ATOM 735 O O . GLY A 1 94 ? -7.212 -7.020 6.983 1.00 98.19 94 GLY A O 1
ATOM 736 N N . TRP A 1 95 ? -9.098 -5.946 6.387 1.00 98.25 95 TRP A N 1
ATOM 737 C CA . TRP A 1 95 ? -9.228 -6.532 5.051 1.00 98.25 95 TRP A CA 1
ATOM 738 C C . TRP A 1 95 ? -9.057 -5.472 3.959 1.00 98.25 95 TRP A C 1
ATOM 740 O O . TRP A 1 95 ? -7.947 -4.983 3.770 1.00 98.25 95 TRP A O 1
ATOM 750 N N . GLY A 1 96 ? -10.110 -5.145 3.204 1.00 98.25 96 GLY A N 1
ATOM 751 C CA . GLY A 1 96 ? -10.042 -4.252 2.046 1.00 98.25 96 GLY A CA 1
ATOM 752 C C . GLY A 1 96 ? -10.533 -2.830 2.313 1.00 98.25 96 GLY A C 1
ATOM 753 O O . GLY A 1 96 ? -11.248 -2.569 3.283 1.00 98.25 96 GLY A O 1
ATOM 754 N N . ILE A 1 97 ? -10.172 -1.918 1.410 1.00 98.88 97 ILE A N 1
ATOM 755 C CA . ILE A 1 97 ? -10.721 -0.559 1.341 1.00 98.88 97 ILE A CA 1
ATOM 756 C C . ILE A 1 97 ? -11.245 -0.333 -0.075 1.00 98.88 97 ILE A C 1
ATOM 758 O O . ILE A 1 97 ? -10.473 -0.389 -1.030 1.00 98.88 97 ILE A O 1
ATOM 762 N N . GLU A 1 98 ? -12.532 -0.035 -0.209 1.00 98.81 98 GLU A N 1
ATOM 763 C CA . GLU A 1 98 ? -13.186 0.255 -1.484 1.00 98.81 98 GLU A CA 1
ATOM 764 C C . GLU A 1 98 ? -13.856 1.631 -1.428 1.00 98.81 98 GLU A C 1
ATOM 766 O O . GLU A 1 98 ? -14.669 1.906 -0.545 1.00 98.81 98 GLU A O 1
ATOM 771 N N . ALA A 1 99 ? -13.528 2.498 -2.384 1.00 98.75 99 ALA A N 1
ATOM 772 C CA . ALA A 1 99 ? -14.180 3.788 -2.575 1.00 98.75 99 ALA A CA 1
ATOM 773 C C . ALA A 1 99 ? -14.676 3.923 -4.018 1.00 98.75 99 ALA A C 1
ATOM 775 O O . ALA A 1 99 ? -13.920 3.689 -4.966 1.00 98.75 99 ALA A O 1
ATOM 776 N N . GLY A 1 100 ? -15.919 4.368 -4.205 1.00 98.44 100 GLY A N 1
ATOM 777 C CA . GLY A 1 100 ? -16.455 4.673 -5.534 1.00 98.44 100 GLY A CA 1
ATOM 778 C C . GLY A 1 100 ? -15.712 5.822 -6.226 1.00 98.44 100 GLY A C 1
ATOM 779 O O . GLY A 1 100 ? -15.627 5.852 -7.451 1.00 98.44 100 GLY A O 1
ATOM 780 N N . TRP A 1 101 ? -15.104 6.724 -5.448 1.00 98.38 101 TRP A N 1
ATOM 781 C CA . TRP A 1 101 ? -14.296 7.839 -5.947 1.00 98.38 101 TRP A CA 1
ATOM 782 C C . TRP A 1 101 ? -12.849 7.763 -5.451 1.00 98.38 101 TRP A C 1
ATOM 784 O O . TRP A 1 101 ? -12.137 6.817 -5.775 1.00 98.38 101 TRP A O 1
ATOM 794 N N . GLY A 1 102 ? -12.357 8.786 -4.746 1.00 98.38 102 GLY A N 1
ATOM 795 C CA . GLY A 1 102 ? -10.962 8.872 -4.319 1.00 98.38 102 GLY A CA 1
ATOM 796 C C . GLY A 1 102 ? -10.745 8.411 -2.881 1.00 98.38 102 GLY A C 1
ATOM 797 O O . GLY A 1 102 ? -11.616 8.569 -2.031 1.00 98.38 102 GLY A O 1
ATOM 798 N N . ILE A 1 103 ? -9.538 7.924 -2.592 1.00 98.88 103 ILE A N 1
ATOM 799 C CA . ILE A 1 103 ? -9.077 7.670 -1.220 1.00 98.88 103 ILE A CA 1
ATOM 800 C C . ILE A 1 103 ? -7.958 8.658 -0.899 1.00 98.88 103 ILE A C 1
ATOM 802 O O . ILE A 1 103 ? -6.965 8.746 -1.625 1.00 98.88 103 ILE A O 1
ATOM 806 N N . LYS A 1 104 ? -8.095 9.414 0.192 1.00 98.81 104 LYS A N 1
ATOM 807 C CA . LYS A 1 104 ? -7.129 10.434 0.604 1.00 98.81 104 LYS A CA 1
ATOM 808 C C . LYS A 1 104 ? -6.799 10.345 2.091 1.00 98.81 104 LYS A C 1
ATOM 810 O O . LYS A 1 104 ? -7.585 10.780 2.930 1.00 98.81 104 LYS A O 1
ATOM 815 N N . ALA A 1 105 ? -5.580 9.916 2.402 1.00 98.31 105 ALA A N 1
ATOM 816 C CA . ALA A 1 105 ? -5.024 9.983 3.747 1.00 98.31 105 ALA A CA 1
ATOM 817 C C . ALA A 1 105 ? -4.020 11.136 3.894 1.00 98.31 105 ALA A C 1
ATOM 819 O O . ALA A 1 105 ? -3.162 11.357 3.033 1.00 98.31 105 ALA A O 1
ATOM 820 N N . GLY A 1 106 ? -4.095 11.861 5.012 1.00 96.56 106 GLY A N 1
ATOM 821 C CA . GLY A 1 106 ? -3.069 12.839 5.393 1.00 96.56 106 GLY A CA 1
ATOM 822 C C . GLY A 1 106 ? -1.700 12.191 5.633 1.00 96.56 106 GLY A C 1
ATOM 823 O O . GLY A 1 106 ? -0.672 12.770 5.283 1.00 96.56 106 GLY A O 1
ATOM 824 N N . TRP A 1 107 ? -1.696 10.977 6.180 1.00 96.50 107 TRP A N 1
ATOM 825 C CA . TRP A 1 107 ? -0.532 10.145 6.456 1.00 96.50 107 TRP A CA 1
ATOM 826 C C . TRP A 1 107 ? -0.587 8.874 5.605 1.00 96.50 107 TRP A C 1
ATOM 828 O O . TRP A 1 107 ? -0.386 8.985 4.399 1.00 96.50 107 TRP A O 1
ATOM 838 N N . GLY A 1 108 ? -0.816 7.698 6.195 1.00 97.62 108 GLY A N 1
ATOM 839 C CA . GLY A 1 108 ? -0.753 6.405 5.510 1.00 97.62 108 GLY A CA 1
ATOM 840 C C . GLY A 1 108 ? -2.112 5.754 5.252 1.00 97.62 108 GLY A C 1
ATOM 841 O O . GLY A 1 108 ? -3.108 6.085 5.900 1.00 97.62 108 GLY A O 1
ATOM 842 N N . ILE A 1 109 ? -2.120 4.811 4.311 1.00 98.81 109 ILE A N 1
ATOM 843 C CA . ILE A 1 109 ? -3.240 3.905 4.028 1.00 98.81 109 ILE A CA 1
ATOM 844 C C . ILE A 1 109 ? -2.704 2.478 4.136 1.00 98.81 109 ILE A C 1
ATOM 846 O O . ILE A 1 109 ? -1.706 2.169 3.486 1.00 98.81 109 ILE A O 1
ATOM 850 N N . LYS A 1 110 ? -3.354 1.623 4.928 1.00 98.75 110 LYS A N 1
ATOM 851 C CA . LYS A 1 110 ? -3.004 0.205 5.047 1.00 98.75 110 LYS A CA 1
ATOM 852 C C . LYS A 1 110 ? -4.245 -0.677 5.006 1.00 98.75 110 LYS A C 1
ATOM 854 O O . LYS A 1 110 ? -5.215 -0.405 5.712 1.00 98.75 110 LYS A O 1
ATOM 859 N N . ALA A 1 111 ? -4.186 -1.738 4.214 1.00 98.50 111 ALA 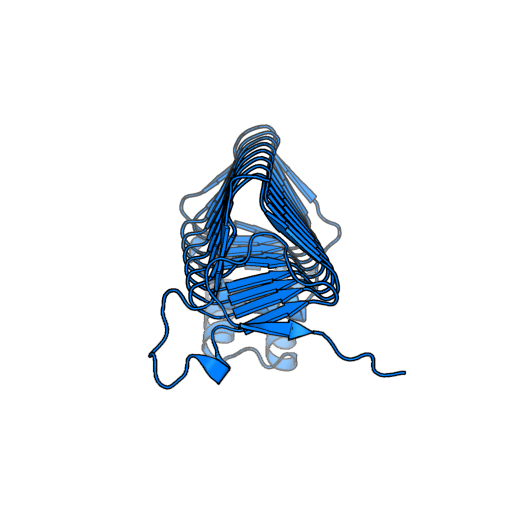A N 1
ATOM 860 C CA . ALA A 1 111 ? -5.235 -2.743 4.093 1.00 98.50 111 ALA A CA 1
ATOM 861 C C . ALA A 1 111 ? -4.615 -4.149 4.109 1.00 98.50 111 ALA A C 1
ATOM 863 O O . ALA A 1 111 ? -3.616 -4.391 3.431 1.00 98.50 111 ALA A O 1
ATOM 864 N N . GLY A 1 112 ? -5.193 -5.091 4.858 1.00 97.19 112 GLY A N 1
ATOM 865 C CA . GLY A 1 112 ? -4.735 -6.488 4.843 1.00 97.19 112 GLY A CA 1
ATOM 866 C C . GLY A 1 112 ? -5.007 -7.216 3.518 1.00 97.19 112 GLY A C 1
ATOM 867 O O . GLY A 1 112 ? -4.300 -8.163 3.179 1.00 97.19 112 GLY A O 1
ATOM 868 N N . SER A 1 113 ? -5.983 -6.748 2.736 1.00 97.19 113 SER A N 1
ATOM 869 C CA . SER A 1 113 ? -6.280 -7.217 1.377 1.00 97.19 113 SER A CA 1
ATOM 870 C C . SER A 1 113 ? -5.974 -6.140 0.338 1.00 97.19 113 SER A C 1
ATOM 872 O O . SER A 1 113 ? -4.828 -5.710 0.239 1.00 97.19 113 SER A O 1
ATOM 874 N N . GLY A 1 114 ? -6.956 -5.754 -0.484 1.00 98.00 114 GLY A N 1
ATOM 875 C CA . GLY A 1 114 ? -6.782 -4.802 -1.573 1.00 98.00 114 GLY A CA 1
ATOM 876 C C . GLY A 1 114 ? -7.281 -3.399 -1.239 1.00 98.00 114 GLY A C 1
ATOM 877 O O . GLY A 1 114 ? -8.132 -3.211 -0.368 1.00 98.00 114 GLY A O 1
ATOM 878 N N . ILE A 1 115 ? -6.764 -2.417 -1.972 1.00 98.88 115 ILE A N 1
ATOM 879 C CA . ILE A 1 115 ? -7.232 -1.028 -1.938 1.00 98.88 115 ILE A CA 1
ATOM 880 C C . ILE A 1 115 ? -7.744 -0.678 -3.332 1.00 98.88 115 ILE A C 1
ATOM 882 O O . ILE A 1 115 ? -6.965 -0.690 -4.283 1.00 98.88 115 ILE A O 1
ATOM 886 N N . LYS A 1 116 ? -9.028 -0.336 -3.453 1.00 98.81 116 LYS A N 1
ATOM 887 C CA . LYS A 1 116 ? -9.665 0.026 -4.721 1.00 98.81 116 LYS A CA 1
ATOM 888 C C . LYS A 1 116 ? -10.319 1.399 -4.644 1.00 98.81 116 LYS A C 1
ATOM 890 O O . LYS A 1 116 ? -11.094 1.679 -3.732 1.00 98.81 116 LYS A O 1
ATOM 895 N N . ALA A 1 117 ? -10.033 2.245 -5.627 1.00 98.56 117 ALA A N 1
ATOM 896 C CA . ALA A 1 117 ? -10.636 3.565 -5.769 1.00 98.56 117 ALA A CA 1
ATOM 897 C C . ALA A 1 117 ? -11.082 3.801 -7.218 1.00 98.56 117 ALA A C 1
ATOM 899 O O . ALA A 1 117 ? -10.283 3.659 -8.143 1.00 98.56 117 ALA A O 1
ATOM 900 N N . GLY A 1 118 ? -12.327 4.227 -7.438 1.00 98.19 118 GLY A N 1
ATOM 901 C CA . GLY A 1 118 ? -12.795 4.594 -8.783 1.00 98.19 118 GLY A CA 1
ATOM 902 C C . GLY A 1 118 ? -12.068 5.806 -9.383 1.00 98.19 118 GLY A C 1
ATOM 903 O O . GLY A 1 118 ? -12.047 5.987 -10.596 1.00 98.19 118 GLY A O 1
ATOM 904 N N . SER A 1 119 ? -11.432 6.638 -8.552 1.00 98.06 119 SER A N 1
ATOM 905 C CA . SER A 1 119 ? -10.591 7.767 -8.970 1.00 98.06 119 SER A CA 1
ATOM 906 C C . SER A 1 119 ? -9.135 7.583 -8.517 1.00 98.06 119 SER A C 1
ATOM 908 O O . SER A 1 119 ? -8.493 6.607 -8.887 1.00 98.06 119 SER A O 1
ATOM 910 N N . GLY A 1 120 ? -8.557 8.540 -7.781 1.00 98.06 120 GLY A N 1
ATOM 911 C CA . GLY A 1 120 ? -7.161 8.486 -7.339 1.00 98.06 120 GLY A CA 1
ATOM 912 C C . GLY A 1 120 ? -6.997 8.059 -5.882 1.00 98.06 120 GLY A C 1
ATOM 913 O O . GLY A 1 120 ? -7.857 8.333 -5.044 1.00 98.06 120 GLY A O 1
ATOM 914 N N . ILE A 1 121 ? -5.840 7.476 -5.567 1.00 98.88 121 ILE A N 1
ATOM 915 C CA . ILE A 1 121 ? -5.421 7.156 -4.196 1.00 98.88 121 ILE A CA 1
ATOM 916 C C . ILE A 1 121 ? -4.261 8.079 -3.827 1.00 98.88 121 ILE A C 1
ATOM 918 O O . ILE A 1 121 ? -3.257 8.153 -4.539 1.00 98.88 121 ILE A O 1
ATOM 922 N N . LYS A 1 122 ? -4.379 8.805 -2.713 1.00 98.81 122 LYS A N 1
ATOM 923 C CA . LYS A 1 122 ? -3.348 9.732 -2.243 1.00 98.81 122 LYS A CA 1
ATOM 924 C C . LYS A 1 122 ? -3.065 9.569 -0.754 1.00 98.81 122 LYS A C 1
ATOM 926 O O . LYS A 1 122 ? -3.955 9.747 0.067 1.00 98.81 122 LYS A O 1
ATOM 931 N N . ALA A 1 123 ? -1.800 9.364 -0.415 1.00 98.44 123 ALA A N 1
ATOM 932 C CA . ALA A 1 123 ? -1.300 9.322 0.954 1.00 98.44 123 ALA A CA 1
ATOM 933 C C . ALA A 1 123 ? -0.132 10.306 1.123 1.00 98.44 123 ALA A C 1
ATOM 935 O O . ALA A 1 123 ? 0.715 10.449 0.234 1.00 98.44 123 ALA A O 1
ATOM 936 N N . GLY A 1 124 ? -0.072 11.012 2.254 1.00 97.50 124 GLY A N 1
ATOM 937 C CA . GLY A 1 124 ? 1.089 11.841 2.598 1.00 97.50 124 GLY A CA 1
ATOM 938 C C . GLY A 1 124 ? 2.328 11.017 2.961 1.00 97.50 124 GLY A C 1
ATOM 939 O O . GLY A 1 124 ? 3.448 11.489 2.785 1.00 97.50 124 GLY A O 1
ATOM 940 N N . TRP A 1 125 ? 2.126 9.783 3.421 1.00 96.38 125 TRP A N 1
ATOM 941 C CA . TRP A 1 125 ? 3.159 8.804 3.745 1.00 96.38 125 TRP A CA 1
ATOM 942 C C . TRP A 1 125 ? 3.072 7.622 2.777 1.00 96.38 125 TRP A C 1
ATOM 944 O O . TRP A 1 125 ? 3.184 7.854 1.572 1.00 96.38 125 TRP A O 1
ATOM 954 N N . GLY A 1 126 ? 2.938 6.393 3.279 1.00 97.81 126 GLY A N 1
ATOM 955 C CA . GLY A 1 126 ? 2.913 5.170 2.484 1.00 97.81 126 GLY A CA 1
ATOM 956 C C . GLY A 1 126 ? 1.507 4.655 2.181 1.00 97.81 126 GLY A C 1
ATOM 957 O O . GLY A 1 126 ? 0.537 5.034 2.843 1.00 97.81 126 GLY A O 1
ATOM 958 N N . ILE A 1 127 ? 1.421 3.790 1.176 1.00 98.81 127 ILE A N 1
ATOM 959 C CA . ILE A 1 127 ? 0.230 3.005 0.841 1.00 98.81 127 ILE A CA 1
ATOM 960 C C . ILE A 1 127 ? 0.663 1.542 0.852 1.00 98.81 127 ILE A C 1
ATOM 962 O O . ILE A 1 127 ? 1.593 1.201 0.128 1.00 98.81 127 ILE A O 1
ATOM 966 N N . GLU A 1 128 ? 0.018 0.712 1.664 1.00 98.75 128 GLU A N 1
ATOM 967 C CA . GLU A 1 128 ? 0.354 -0.706 1.814 1.00 98.75 128 GLU A CA 1
ATOM 968 C C . GLU A 1 128 ? -0.906 -1.567 1.677 1.00 98.75 128 GLU A C 1
ATOM 970 O O . GLU A 1 128 ? -1.913 -1.320 2.346 1.00 98.75 128 GLU A O 1
ATOM 975 N N . ALA A 1 129 ? -0.849 -2.582 0.822 1.00 98.44 129 ALA A N 1
ATOM 976 C CA . ALA A 1 129 ? -1.915 -3.558 0.645 1.00 98.44 129 ALA A CA 1
ATOM 977 C C . ALA A 1 129 ? -1.335 -4.976 0.661 1.00 98.44 129 ALA A C 1
ATOM 979 O O . ALA A 1 129 ? -0.373 -5.266 -0.049 1.00 98.44 129 ALA A O 1
ATOM 980 N N . GLY A 1 130 ? -1.938 -5.892 1.420 1.00 97.12 130 GLY A N 1
ATOM 981 C CA . GLY A 1 130 ? -1.525 -7.300 1.386 1.00 97.12 130 GLY A CA 1
ATOM 982 C C . GLY A 1 130 ? -1.775 -7.968 0.026 1.00 97.12 130 GLY A C 1
ATOM 983 O O . GLY A 1 130 ? -1.130 -8.960 -0.306 1.00 97.12 130 GLY A O 1
ATOM 984 N N . TRP A 1 131 ? -2.708 -7.429 -0.765 1.00 97.31 131 TRP A N 1
ATOM 985 C CA . TRP A 1 131 ? -3.039 -7.894 -2.111 1.00 97.31 131 TRP A CA 1
ATOM 986 C C . TRP A 1 131 ? -2.721 -6.803 -3.139 1.00 97.31 131 TRP A C 1
ATOM 988 O O . TRP A 1 131 ? -1.565 -6.403 -3.244 1.00 97.31 131 TRP A O 1
ATOM 998 N N . GLY A 1 132 ? -3.700 -6.360 -3.932 1.00 98.00 132 GLY A N 1
ATOM 999 C CA . GLY A 1 132 ? -3.506 -5.378 -4.997 1.00 98.00 132 GLY A CA 1
ATOM 1000 C C . GLY A 1 132 ? -3.941 -3.961 -4.624 1.00 98.00 132 GLY A C 1
ATOM 1001 O O . GLY A 1 132 ? -4.766 -3.759 -3.730 1.00 98.00 132 GLY A O 1
ATOM 1002 N N . ILE A 1 133 ? -3.409 -2.976 -5.345 1.00 98.88 133 ILE A N 1
ATOM 1003 C CA . ILE A 1 133 ? -3.843 -1.576 -5.277 1.00 98.88 133 ILE A CA 1
ATOM 1004 C C . ILE A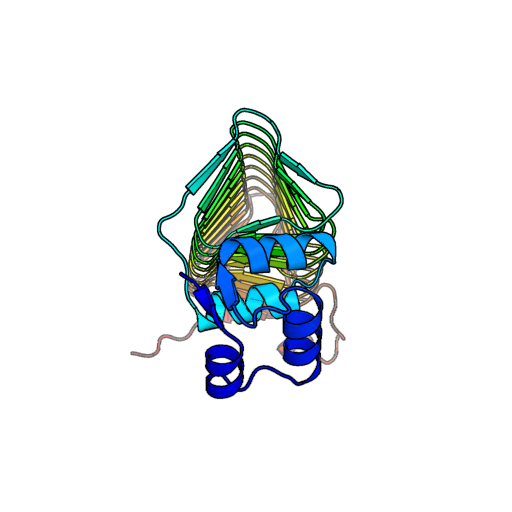 1 133 ? -4.332 -1.168 -6.665 1.00 98.88 133 ILE A C 1
ATOM 1006 O O . ILE A 1 133 ? -3.549 -1.189 -7.607 1.00 98.88 133 ILE A O 1
ATOM 1010 N N . GLU A 1 134 ? -5.593 -0.757 -6.782 1.00 98.81 134 GLU A N 1
ATOM 1011 C CA . GLU A 1 134 ? -6.218 -0.367 -8.049 1.00 98.81 134 GLU A CA 1
ATOM 1012 C C . GLU A 1 134 ? -6.831 1.034 -7.940 1.00 98.81 134 GLU A C 1
ATOM 1014 O O . GLU A 1 134 ? -7.600 1.337 -7.021 1.00 98.81 134 GLU A O 1
ATOM 1019 N N . ALA A 1 135 ? -6.505 1.903 -8.894 1.00 98.56 135 ALA A N 1
ATOM 1020 C CA . ALA A 1 135 ? -7.060 3.246 -8.987 1.00 98.56 135 ALA A CA 1
ATOM 1021 C C . ALA A 1 135 ? -7.486 3.563 -10.424 1.00 98.56 135 ALA A C 1
ATOM 1023 O O . ALA A 1 135 ? -6.674 3.494 -11.345 1.00 98.56 135 ALA A O 1
ATOM 1024 N N . GLY A 1 136 ? -8.723 4.025 -10.624 1.00 98.12 136 GLY A N 1
ATOM 1025 C CA . GLY A 1 136 ? -9.188 4.479 -11.944 1.00 98.12 136 GLY A CA 1
ATOM 1026 C C . GLY A 1 136 ? -8.410 5.687 -12.494 1.00 98.12 136 GLY A C 1
ATOM 1027 O O . GLY A 1 136 ? -8.453 5.981 -13.684 1.00 98.12 136 GLY A O 1
ATOM 1028 N N . SER A 1 137 ? -7.680 6.407 -11.638 1.00 98.06 137 SER A N 1
ATOM 1029 C CA . SER A 1 137 ? -6.807 7.527 -12.007 1.00 98.06 137 SER A CA 1
ATOM 1030 C C . SER A 1 137 ? -5.375 7.298 -11.502 1.00 98.06 137 SER A C 1
ATOM 1032 O O . SER A 1 137 ? -4.756 6.306 -11.861 1.00 98.06 137 SER A O 1
ATOM 1034 N N . GLY A 1 138 ? -4.782 8.223 -10.735 1.00 98.00 138 GLY A N 1
ATOM 1035 C CA . GLY A 1 138 ? -3.393 8.102 -10.272 1.00 98.00 138 GLY A CA 1
ATOM 1036 C C . GLY A 1 138 ? -3.255 7.641 -8.823 1.00 98.00 138 GLY A C 1
ATOM 1037 O O . GLY A 1 138 ? -4.096 7.956 -7.977 1.00 98.00 138 GLY A O 1
ATOM 1038 N N . ILE A 1 139 ? -2.133 6.986 -8.524 1.00 98.88 139 ILE A N 1
ATOM 1039 C CA . ILE A 1 139 ? -1.727 6.601 -7.166 1.00 98.88 139 ILE A CA 1
ATOM 1040 C C . ILE A 1 139 ? -0.546 7.475 -6.750 1.00 98.88 139 ILE A C 1
ATOM 1042 O O . ILE A 1 139 ? 0.459 7.565 -7.460 1.00 98.88 139 ILE A O 1
ATOM 1046 N N . LYS A 1 140 ? -0.649 8.149 -5.601 1.00 98.81 140 LYS A N 1
ATOM 1047 C CA . LYS A 1 140 ? 0.403 9.033 -5.094 1.00 98.81 140 LYS A CA 1
ATOM 1048 C C . LYS A 1 140 ? 0.680 8.832 -3.608 1.00 98.81 140 LYS A C 1
ATOM 1050 O O . LYS A 1 140 ? -0.163 9.153 -2.777 1.00 98.81 140 LYS A O 1
ATOM 1055 N N . ALA A 1 141 ? 1.911 8.460 -3.284 1.00 98.50 141 ALA A N 1
ATOM 1056 C CA . ALA A 1 141 ? 2.431 8.384 -1.923 1.00 98.50 141 ALA A CA 1
ATOM 1057 C C . ALA A 1 141 ? 3.581 9.384 -1.724 1.00 98.50 141 ALA A C 1
ATOM 1059 O O . ALA A 1 141 ? 4.411 9.589 -2.616 1.00 98.50 141 ALA A O 1
ATOM 1060 N N . GLY A 1 142 ? 3.647 10.024 -0.555 1.00 97.62 142 GLY A N 1
ATOM 1061 C CA . GLY A 1 142 ? 4.815 10.824 -0.169 1.00 97.62 142 GLY A CA 1
ATOM 1062 C C . GLY A 1 142 ? 6.024 9.962 0.204 1.00 97.62 142 GLY A C 1
ATOM 1063 O O . GLY A 1 142 ? 7.159 10.400 0.028 1.00 97.62 142 GLY A O 1
ATOM 1064 N N . TRP A 1 143 ? 5.780 8.729 0.654 1.00 96.56 143 TRP A N 1
ATOM 1065 C CA . TRP A 1 143 ? 6.792 7.712 0.928 1.00 96.56 143 TRP A CA 1
ATOM 1066 C C . TRP A 1 143 ? 6.715 6.591 -0.112 1.00 96.56 143 TRP A C 1
ATOM 1068 O O . TRP A 1 143 ? 6.901 6.886 -1.293 1.00 96.56 143 TRP A O 1
ATOM 1078 N N . GLY A 1 144 ? 6.498 5.342 0.306 1.00 97.94 144 GLY A N 1
ATOM 1079 C CA . GLY A 1 144 ? 6.457 4.169 -0.562 1.00 97.94 144 GLY A CA 1
ATOM 1080 C C . GLY A 1 144 ? 5.044 3.720 -0.929 1.00 97.94 144 GLY A C 1
ATOM 1081 O O . GLY A 1 144 ? 4.069 4.127 -0.298 1.00 97.94 144 GLY A O 1
ATOM 1082 N N . ILE A 1 145 ? 4.952 2.886 -1.957 1.00 98.81 145 ILE A N 1
ATOM 1083 C CA . ILE A 1 145 ? 3.741 2.140 -2.311 1.00 98.81 145 ILE A CA 1
ATOM 1084 C C . ILE A 1 145 ? 4.139 0.668 -2.333 1.00 98.81 145 ILE A C 1
ATOM 1086 O O . ILE A 1 145 ? 5.082 0.329 -3.043 1.00 98.81 145 ILE A O 1
ATOM 1090 N N . GLU A 1 146 ? 3.447 -0.166 -1.567 1.00 98.75 146 GLU A N 1
ATOM 1091 C CA . GLU A 1 146 ? 3.734 -1.593 -1.443 1.00 98.75 146 GLU A CA 1
ATOM 1092 C C . GLU A 1 146 ? 2.451 -2.410 -1.611 1.00 98.75 146 GLU A C 1
ATOM 1094 O O . GLU A 1 146 ? 1.426 -2.116 -0.990 1.00 98.75 146 GLU A O 1
ATOM 1099 N N . ALA A 1 147 ? 2.506 -3.427 -2.465 1.00 98.50 147 ALA A N 1
ATOM 1100 C CA . ALA A 1 147 ? 1.411 -4.356 -2.699 1.00 98.50 147 ALA A CA 1
ATOM 1101 C C . ALA A 1 147 ? 1.940 -5.794 -2.743 1.00 98.50 147 ALA A C 1
ATOM 1103 O O . ALA A 1 147 ? 2.882 -6.092 -3.477 1.00 98.50 147 ALA A O 1
ATOM 1104 N N . GLY A 1 148 ? 1.310 -6.716 -2.014 1.00 97.75 148 GLY A N 1
ATOM 1105 C CA . GLY A 1 148 ? 1.665 -8.138 -2.097 1.00 97.75 148 GLY A CA 1
ATOM 1106 C C . GLY A 1 148 ? 1.390 -8.751 -3.478 1.00 97.75 148 GLY A C 1
ATOM 1107 O O . GLY A 1 148 ? 2.006 -9.748 -3.851 1.00 97.75 148 GLY A O 1
ATOM 1108 N N . TRP A 1 149 ? 0.482 -8.148 -4.252 1.00 97.00 149 TRP A N 1
ATOM 1109 C CA . TRP A 1 149 ? 0.153 -8.532 -5.625 1.00 97.00 149 TRP A CA 1
ATOM 1110 C C . TRP A 1 149 ? 0.518 -7.413 -6.607 1.00 97.00 149 TRP A C 1
ATOM 1112 O O . TRP A 1 149 ? 1.692 -7.066 -6.710 1.00 97.00 149 TRP A O 1
ATOM 1122 N N . GLY A 1 150 ? -0.447 -6.907 -7.380 1.00 97.94 150 GLY A N 1
ATOM 1123 C CA . GLY A 1 150 ? -0.234 -5.908 -8.421 1.00 97.94 150 GLY A CA 1
ATOM 1124 C C . GLY A 1 150 ? -0.583 -4.487 -7.985 1.00 97.94 150 GLY A C 1
ATOM 1125 O O . GLY A 1 150 ? -1.368 -4.278 -7.058 1.00 97.94 150 GLY A O 1
ATOM 1126 N N . ILE A 1 151 ? -0.012 -3.507 -8.680 1.00 98.81 151 ILE A N 1
ATOM 1127 C CA . ILE A 1 151 ? -0.386 -2.095 -8.561 1.00 98.81 151 ILE A CA 1
ATOM 1128 C C . ILE A 1 151 ? -0.844 -1.615 -9.934 1.00 98.81 151 ILE A C 1
ATOM 1130 O O . ILE A 1 151 ? -0.046 -1.605 -10.866 1.00 98.81 151 ILE A O 1
ATOM 1134 N N . GLU A 1 152 ? -2.092 -1.170 -10.035 1.00 98.81 152 GLU A N 1
ATOM 1135 C CA . GLU A 1 152 ? -2.715 -0.732 -11.283 1.00 98.81 152 GLU A CA 1
ATOM 1136 C C . GLU A 1 152 ? -3.287 0.682 -11.138 1.00 98.81 152 GLU A C 1
ATOM 1138 O O . GLU A 1 152 ? -4.019 0.999 -10.195 1.00 98.81 152 GLU A O 1
ATOM 1143 N N . ALA A 1 153 ? -2.947 1.558 -12.081 1.00 98.50 153 ALA A N 1
ATOM 1144 C CA . ALA A 1 153 ? -3.461 2.921 -12.125 1.00 98.50 153 ALA A CA 1
ATOM 1145 C C . ALA A 1 153 ? -3.843 3.325 -13.553 1.00 98.50 153 ALA A C 1
ATOM 1147 O O . ALA A 1 153 ? -3.004 3.306 -14.452 1.00 98.50 153 ALA A O 1
ATOM 1148 N N . GLY A 1 154 ? -5.068 3.814 -13.758 1.00 98.06 154 GLY A N 1
ATOM 1149 C CA . GLY A 1 154 ? -5.501 4.345 -15.059 1.00 98.06 154 GLY A CA 1
ATOM 1150 C C . GLY A 1 154 ? -4.700 5.572 -15.528 1.00 98.06 154 GLY A C 1
ATOM 1151 O O . GLY A 1 154 ? -4.716 5.931 -16.701 1.00 98.06 154 GLY A O 1
ATOM 1152 N N . SER A 1 155 ? -3.978 6.239 -14.623 1.00 98.12 155 SER A N 1
ATOM 1153 C CA . SER A 1 155 ? -3.056 7.341 -14.928 1.00 98.12 155 SER A CA 1
ATOM 1154 C C . SER A 1 155 ? -1.630 7.030 -14.452 1.00 98.12 155 SER A C 1
ATOM 1156 O O . SER A 1 155 ? -1.050 6.028 -14.848 1.00 98.12 155 SER A O 1
ATOM 1158 N N . GLY A 1 156 ? -0.996 7.909 -13.665 1.00 98.12 156 GLY A N 1
ATOM 1159 C CA . GLY A 1 156 ? 0.385 7.727 -13.211 1.00 98.12 156 GLY A CA 1
ATOM 1160 C C . GLY A 1 156 ? 0.497 7.202 -11.781 1.00 98.12 156 GLY A C 1
ATOM 1161 O O . GLY A 1 156 ? -0.328 7.528 -10.924 1.00 98.12 156 GLY A O 1
ATOM 1162 N N . ILE A 1 157 ? 1.587 6.485 -11.506 1.00 98.88 157 ILE A N 1
ATOM 1163 C CA . ILE A 1 157 ? 1.973 6.038 -10.162 1.00 98.88 157 ILE A CA 1
ATOM 1164 C C . ILE A 1 157 ? 3.174 6.863 -9.702 1.00 98.88 157 ILE A C 1
ATOM 1166 O O . ILE A 1 157 ? 4.188 6.958 -10.400 1.00 98.88 157 ILE A O 1
ATOM 1170 N N . LYS A 1 158 ? 3.081 7.487 -8.524 1.00 98.81 158 LYS A N 1
ATOM 1171 C CA . LYS A 1 158 ? 4.161 8.309 -7.969 1.00 98.81 158 LYS A CA 1
ATOM 1172 C C . LYS A 1 158 ? 4.411 8.041 -6.488 1.00 98.81 158 LYS A C 1
ATOM 1174 O O . LYS A 1 158 ? 3.559 8.340 -5.658 1.00 98.81 158 LYS A O 1
ATOM 1179 N N . ALA A 1 159 ? 5.633 7.643 -6.159 1.00 98.50 159 ALA A N 1
ATOM 1180 C CA . ALA A 1 159 ? 6.124 7.506 -4.792 1.00 98.50 159 ALA A CA 1
ATOM 1181 C C . ALA A 1 159 ? 7.309 8.452 -4.543 1.00 98.50 159 ALA A C 1
ATOM 1183 O O . ALA A 1 159 ? 8.156 8.661 -5.418 1.00 98.50 159 ALA A O 1
ATOM 1184 N N . GLY A 1 160 ? 7.383 9.049 -3.352 1.00 97.81 160 GLY A N 1
ATOM 1185 C CA . GLY A 1 160 ? 8.566 9.806 -2.930 1.00 97.81 160 GLY A CA 1
ATOM 1186 C C . GLY A 1 160 ? 9.758 8.904 -2.601 1.00 97.81 160 GLY A C 1
ATOM 1187 O O . GLY A 1 160 ? 10.900 9.336 -2.733 1.00 97.81 160 GLY A O 1
ATOM 1188 N N . TRP A 1 161 ? 9.490 7.648 -2.238 1.00 96.31 161 TRP A N 1
ATOM 1189 C CA . TRP A 1 161 ? 10.482 6.603 -2.003 1.00 96.31 161 TRP A CA 1
ATOM 1190 C C . TRP A 1 161 ? 10.382 5.508 -3.063 1.00 96.31 161 TRP A C 1
ATOM 1192 O O . TRP A 1 161 ? 10.594 5.819 -4.236 1.00 96.31 161 TRP A O 1
ATOM 1202 N N . GLY A 1 162 ? 10.132 4.259 -2.666 1.00 97.88 162 GLY A N 1
ATOM 1203 C CA . GLY A 1 162 ? 10.061 3.106 -3.557 1.00 97.88 162 GLY A CA 1
ATOM 1204 C C . GLY A 1 162 ? 8.638 2.741 -3.968 1.00 97.88 162 GLY A C 1
ATOM 1205 O O . GLY A 1 162 ? 7.670 3.176 -3.344 1.00 97.88 162 GLY A O 1
ATOM 1206 N N . ILE A 1 163 ? 8.531 1.949 -5.027 1.00 98.88 163 ILE A N 1
ATOM 1207 C CA . ILE A 1 163 ? 7.300 1.256 -5.415 1.00 98.88 163 ILE A CA 1
ATOM 1208 C C . ILE A 1 163 ? 7.647 -0.227 -5.468 1.00 98.88 163 ILE A C 1
ATOM 1210 O O . ILE A 1 163 ? 8.591 -0.584 -6.173 1.00 98.88 163 ILE A O 1
ATOM 1214 N N . GLU A 1 164 ? 6.918 -1.055 -4.731 1.00 98.75 164 GLU A N 1
ATOM 1215 C CA . GLU A 1 164 ? 7.146 -2.495 -4.649 1.00 98.75 164 GLU A CA 1
ATOM 1216 C C . GLU A 1 164 ? 5.840 -3.262 -4.862 1.00 98.75 164 GLU A C 1
ATOM 1218 O O . GLU A 1 164 ? 4.815 -2.950 -4.256 1.00 98.75 164 GLU A O 1
ATOM 1223 N N . ALA A 1 165 ? 5.878 -4.254 -5.746 1.00 98.44 165 ALA A N 1
ATOM 1224 C CA . ALA A 1 165 ? 4.758 -5.137 -6.030 1.00 98.44 165 ALA A CA 1
ATOM 1225 C C . ALA A 1 165 ? 5.239 -6.590 -6.108 1.00 98.44 165 ALA A C 1
ATOM 1227 O O . ALA A 1 165 ? 6.194 -6.898 -6.826 1.00 98.44 165 ALA A O 1
ATOM 1228 N N . GLY A 1 166 ? 4.556 -7.511 -5.429 1.00 97.56 166 GLY A N 1
ATOM 1229 C CA . GLY A 1 166 ? 4.859 -8.942 -5.545 1.00 97.56 166 GLY A CA 1
ATOM 1230 C C . GLY A 1 166 ? 4.606 -9.497 -6.954 1.00 97.56 166 GLY A C 1
ATOM 1231 O O . GLY A 1 166 ? 5.235 -10.475 -7.358 1.00 97.56 166 GLY A O 1
ATOM 1232 N N . TRP A 1 167 ? 3.721 -8.855 -7.723 1.00 96.50 167 TRP A N 1
ATOM 1233 C CA . TRP A 1 167 ? 3.405 -9.198 -9.110 1.00 96.50 167 TRP A CA 1
ATOM 1234 C C . TRP A 1 167 ? 3.808 -8.072 -10.067 1.00 96.50 167 TRP A C 1
ATOM 1236 O O . TRP A 1 167 ? 5.000 -7.819 -10.225 1.00 96.50 167 TRP A O 1
ATOM 1246 N N . GLY A 1 168 ? 2.849 -7.457 -10.762 1.00 97.94 168 GLY A N 1
ATOM 1247 C CA . GLY A 1 168 ? 3.088 -6.444 -11.785 1.00 97.94 168 GLY A CA 1
ATOM 1248 C C . GLY A 1 168 ? 2.812 -5.024 -11.302 1.00 97.94 168 GLY A C 1
ATOM 1249 O O . GLY A 1 168 ? 2.073 -4.809 -10.343 1.00 97.94 168 GLY A O 1
ATOM 1250 N N . ILE A 1 169 ? 3.398 -4.050 -11.992 1.00 98.81 169 ILE A N 1
ATOM 1251 C CA . ILE A 1 169 ? 3.057 -2.634 -11.838 1.00 98.81 169 ILE A CA 1
ATOM 1252 C C . ILE A 1 169 ? 2.622 -2.118 -13.204 1.00 98.81 169 ILE A C 1
ATOM 1254 O O . ILE A 1 169 ? 3.431 -2.130 -14.130 1.00 98.81 169 ILE A O 1
ATOM 1258 N N . GLU A 1 170 ? 1.392 -1.628 -13.311 1.00 98.75 170 GLU A N 1
ATOM 1259 C CA . GLU A 1 170 ? 0.825 -1.087 -14.544 1.00 98.75 170 GLU A CA 1
ATOM 1260 C C . GLU A 1 170 ? 0.303 0.338 -14.330 1.00 98.75 170 GLU A C 1
ATOM 1262 O O . GLU A 1 170 ? -0.401 0.644 -13.363 1.00 98.75 170 GLU A O 1
ATOM 1267 N N . ALA A 1 171 ? 0.660 1.239 -15.244 1.00 98.56 171 ALA A N 1
ATOM 1268 C CA . ALA A 1 171 ? 0.179 2.612 -15.243 1.00 98.56 171 ALA A CA 1
ATOM 1269 C C . ALA A 1 171 ? -0.198 3.064 -16.658 1.00 98.56 171 ALA A C 1
ATOM 1271 O O . ALA A 1 171 ? 0.639 3.052 -17.558 1.00 98.56 171 ALA A O 1
ATOM 1272 N N . GLY A 1 172 ? -1.407 3.598 -16.843 1.00 98.12 172 GLY A N 1
ATOM 1273 C CA . GLY A 1 172 ? -1.824 4.193 -18.122 1.00 98.12 172 GLY A CA 1
ATOM 1274 C C . GLY A 1 172 ? -0.988 5.415 -18.538 1.00 98.12 172 GLY A C 1
ATOM 1275 O O . GLY A 1 172 ? -1.000 5.836 -19.691 1.00 98.12 172 GLY A O 1
ATOM 1276 N N . SER A 1 173 ? -0.239 6.015 -17.608 1.00 98.06 173 SER A N 1
ATOM 1277 C CA . SER A 1 173 ? 0.720 7.096 -17.866 1.00 98.06 173 SER A CA 1
ATOM 1278 C C . SER A 1 173 ? 2.125 6.727 -17.364 1.00 98.06 173 SER A C 1
ATOM 1280 O O . SER A 1 173 ? 2.648 5.673 -17.698 1.00 98.06 173 SER A O 1
ATOM 1282 N N . GLY A 1 174 ? 2.806 7.608 -16.621 1.00 98.19 174 GLY A N 1
ATOM 1283 C CA . GLY A 1 174 ? 4.176 7.371 -16.157 1.00 98.19 174 GLY A CA 1
ATOM 1284 C C . GLY A 1 174 ? 4.257 6.793 -14.745 1.00 98.19 174 GLY A C 1
ATOM 1285 O O . GLY A 1 174 ? 3.445 7.128 -13.878 1.00 98.19 174 GLY A O 1
ATOM 1286 N N . ILE A 1 175 ? 5.317 6.025 -14.490 1.00 98.88 175 ILE A N 1
ATOM 1287 C CA . ILE A 1 175 ? 5.684 5.529 -13.157 1.00 98.88 175 ILE A CA 1
ATOM 1288 C C . ILE A 1 175 ? 6.901 6.311 -12.660 1.00 98.88 175 ILE A C 1
ATOM 1290 O O . ILE A 1 175 ? 7.914 6.426 -13.355 1.00 98.88 175 ILE A O 1
ATOM 1294 N N . LYS A 1 176 ? 6.824 6.868 -11.447 1.00 98.81 176 LYS A N 1
ATOM 1295 C CA . LYS A 1 176 ? 7.931 7.614 -10.839 1.00 98.81 176 LYS A CA 1
ATOM 1296 C C . LYS A 1 176 ? 8.148 7.265 -9.369 1.00 98.81 176 LYS A C 1
ATOM 1298 O O . LYS A 1 176 ? 7.294 7.551 -8.536 1.00 98.81 176 LYS A O 1
ATOM 1303 N N . ALA A 1 177 ? 9.352 6.814 -9.042 1.00 98.50 177 ALA A N 1
ATOM 1304 C CA . ALA A 1 177 ? 9.824 6.606 -7.676 1.00 98.50 177 ALA A CA 1
ATOM 1305 C C . ALA A 1 177 ? 11.032 7.508 -7.379 1.00 98.50 177 ALA A C 1
ATOM 1307 O O . ALA A 1 177 ? 11.905 7.706 -8.229 1.00 98.50 177 ALA A O 1
ATOM 1308 N N . GLY A 1 178 ? 11.096 8.078 -6.174 1.00 97.69 178 GLY A N 1
ATOM 1309 C CA . GLY A 1 178 ? 12.275 8.823 -5.718 1.00 97.69 178 GLY A CA 1
ATOM 1310 C C . GLY A 1 178 ? 13.471 7.923 -5.390 1.00 97.69 178 GLY A C 1
ATOM 1311 O O . GLY A 1 178 ? 14.605 8.398 -5.407 1.00 97.69 178 GLY A O 1
ATOM 1312 N N . TRP A 1 179 ? 13.217 6.633 -5.153 1.00 96.12 179 TRP A N 1
ATOM 1313 C CA . TRP A 1 179 ? 14.204 5.569 -4.979 1.00 96.12 179 TRP A CA 1
ATOM 1314 C C . TRP A 1 179 ? 14.007 4.484 -6.049 1.00 96.12 179 TRP A C 1
ATOM 1316 O O . TRP A 1 179 ? 14.130 4.809 -7.230 1.00 96.12 179 TRP A O 1
ATOM 1326 N N . GLY A 1 180 ? 13.765 3.228 -5.665 1.00 97.81 180 GLY A N 1
ATOM 1327 C CA . GLY A 1 180 ? 13.684 2.090 -6.580 1.00 97.81 180 GLY A CA 1
ATOM 1328 C C . GLY A 1 180 ? 12.257 1.736 -6.987 1.00 97.81 180 GLY A C 1
ATOM 1329 O O . GLY A 1 180 ? 11.299 2.146 -6.335 1.00 97.81 180 GLY A O 1
ATOM 1330 N N . ILE A 1 181 ? 12.133 0.973 -8.067 1.00 98.81 181 ILE A N 1
ATOM 1331 C CA . ILE A 1 181 ? 10.880 0.333 -8.481 1.00 98.81 181 ILE A CA 1
ATOM 1332 C C . ILE A 1 181 ? 11.159 -1.165 -8.578 1.00 98.81 181 ILE A C 1
ATOM 1334 O O . ILE A 1 181 ? 12.082 -1.551 -9.297 1.00 98.81 181 ILE A O 1
ATOM 1338 N N . GLU A 1 182 ? 10.398 -1.987 -7.867 1.00 98.62 182 GLU A N 1
ATOM 1339 C CA . GLU A 1 182 ? 10.535 -3.442 -7.876 1.00 98.62 182 GLU A CA 1
ATOM 1340 C C . GLU A 1 182 ? 9.187 -4.121 -8.128 1.00 98.62 182 GLU A C 1
ATOM 1342 O O . GLU A 1 182 ? 8.186 -3.796 -7.499 1.00 98.62 182 GLU A O 1
ATOM 1347 N N . ALA A 1 183 ? 9.175 -5.061 -9.068 1.00 98.25 183 ALA A N 1
ATOM 1348 C CA . ALA A 1 183 ? 8.033 -5.903 -9.378 1.00 98.25 183 ALA A CA 1
ATOM 1349 C C . ALA A 1 183 ? 8.493 -7.360 -9.494 1.00 98.25 183 ALA A C 1
ATOM 1351 O O . ALA A 1 183 ? 9.496 -7.654 -10.154 1.00 98.25 183 ALA A O 1
ATOM 1352 N N . GLY A 1 184 ? 7.760 -8.296 -8.896 1.00 96.88 184 GLY A N 1
ATOM 1353 C CA . GLY A 1 184 ? 8.048 -9.724 -9.058 1.00 96.88 184 GLY A CA 1
ATOM 1354 C C . GLY A 1 184 ? 7.859 -10.210 -10.499 1.00 96.88 184 GLY A C 1
ATOM 1355 O O . GLY A 1 184 ? 8.527 -11.152 -10.923 1.00 96.88 184 GLY A O 1
ATOM 1356 N N . TRP A 1 185 ? 6.998 -9.542 -11.274 1.00 95.00 185 TRP A N 1
ATOM 1357 C CA . TRP A 1 185 ? 6.708 -9.861 -12.669 1.00 95.00 185 TRP A CA 1
ATOM 1358 C C . TRP A 1 185 ? 7.140 -8.749 -13.629 1.00 95.00 185 TRP A C 1
ATOM 1360 O O . TRP A 1 185 ? 8.333 -8.621 -13.894 1.00 95.00 185 TRP A O 1
ATOM 1370 N N . GLY A 1 186 ? 6.198 -8.002 -14.204 1.00 97.38 186 GLY A N 1
ATOM 1371 C CA . GLY A 1 186 ? 6.448 -6.972 -15.209 1.00 97.38 186 GLY A CA 1
ATOM 1372 C C . GLY A 1 186 ? 6.204 -5.564 -14.678 1.00 97.38 186 GLY A C 1
ATOM 1373 O O . GLY A 1 186 ? 5.471 -5.373 -13.709 1.00 97.38 186 GLY A O 1
ATOM 1374 N N . ILE A 1 187 ? 6.820 -4.580 -15.326 1.00 98.75 187 ILE A N 1
ATOM 1375 C CA . ILE A 1 187 ? 6.518 -3.162 -15.114 1.00 98.75 187 ILE A CA 1
ATOM 1376 C C . ILE A 1 187 ? 6.115 -2.577 -16.460 1.00 98.75 187 ILE A C 1
ATOM 1378 O O . ILE A 1 187 ? 6.931 -2.584 -17.380 1.00 98.75 187 ILE A O 1
ATOM 1382 N N . GLU A 1 188 ? 4.906 -2.040 -16.553 1.00 98.62 188 GLU A N 1
ATOM 1383 C CA . GLU A 1 188 ? 4.365 -1.427 -17.762 1.00 98.62 188 GLU A CA 1
ATOM 1384 C C . GLU A 1 188 ? 3.872 -0.005 -17.485 1.00 98.62 188 GLU A C 1
ATOM 1386 O O . GLU A 1 188 ? 3.209 0.282 -16.486 1.00 98.62 188 GLU A O 1
ATOM 1391 N N . ALA A 1 189 ? 4.225 0.914 -18.377 1.00 98.44 189 ALA A N 1
ATOM 1392 C CA . ALA A 1 189 ? 3.792 2.297 -18.321 1.00 98.44 189 ALA A CA 1
ATOM 1393 C C . ALA A 1 189 ? 3.449 2.808 -19.722 1.00 98.44 189 ALA A C 1
ATOM 1395 O O . ALA A 1 189 ? 4.285 2.767 -20.625 1.00 98.44 189 ALA A O 1
ATOM 1396 N N . GLY A 1 190 ? 2.273 3.417 -19.888 1.00 98.12 190 GLY A N 1
ATOM 1397 C CA . GLY A 1 190 ? 1.905 4.115 -21.127 1.00 98.12 190 GLY A CA 1
ATOM 1398 C C . GLY A 1 190 ? 2.804 5.325 -21.434 1.00 98.12 190 GLY A C 1
ATOM 1399 O O . GLY A 1 190 ? 2.817 5.850 -22.544 1.00 98.12 190 GLY A O 1
ATOM 1400 N N . SER A 1 191 ? 3.586 5.792 -20.456 1.00 98.12 191 SER A N 1
ATOM 1401 C CA . SER A 1 191 ? 4.611 6.828 -20.618 1.00 98.12 191 SER A CA 1
ATOM 1402 C C . SER A 1 191 ? 5.944 6.415 -19.971 1.00 98.12 191 SER A C 1
ATOM 1404 O O . SER A 1 191 ? 6.240 5.239 -19.812 1.00 98.12 191 SER A O 1
ATOM 1406 N N . GLY A 1 192 ? 6.806 7.375 -19.617 1.00 98.12 192 GLY A N 1
ATOM 1407 C CA . GLY A 1 192 ? 8.143 7.068 -19.097 1.00 98.12 192 GLY A CA 1
ATOM 1408 C C . GLY A 1 192 ? 8.160 6.489 -17.680 1.00 98.12 192 GLY A C 1
ATOM 1409 O O . GLY A 1 192 ? 7.379 6.899 -16.816 1.00 98.12 192 GLY A O 1
ATOM 1410 N N . ILE A 1 193 ? 9.146 5.625 -17.424 1.00 98.81 193 ILE A N 1
ATOM 1411 C CA . ILE A 1 193 ? 9.441 5.043 -16.106 1.00 98.81 193 ILE A CA 1
ATOM 1412 C C . ILE A 1 193 ? 10.690 5.715 -15.532 1.00 98.81 193 ILE A C 1
ATOM 1414 O O . ILE A 1 193 ? 11.729 5.787 -16.191 1.00 98.81 193 ILE A O 1
ATOM 1418 N N . LYS A 1 194 ? 10.602 6.239 -14.306 1.00 98.81 194 LYS A N 1
ATOM 1419 C CA . LYS A 1 194 ? 11.679 7.012 -13.667 1.00 98.81 194 LYS A CA 1
ATOM 1420 C C . LYS A 1 194 ? 11.924 6.558 -12.231 1.00 98.81 194 LYS A C 1
ATOM 1422 O O . LYS A 1 194 ? 11.063 6.742 -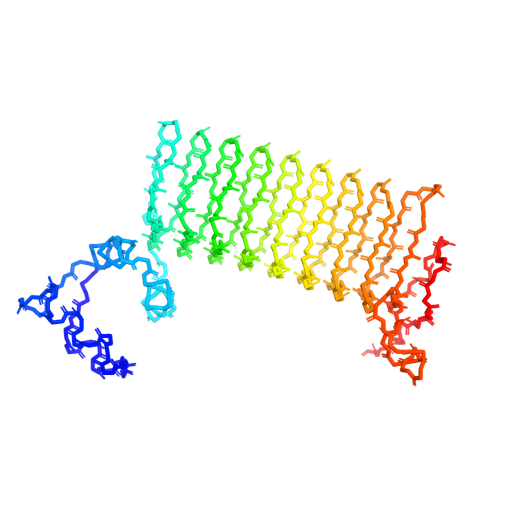11.377 1.00 98.81 194 LYS A O 1
ATOM 1427 N N . ALA A 1 195 ? 13.131 6.082 -11.951 1.00 98.56 195 ALA A N 1
ATOM 1428 C CA . ALA A 1 195 ? 13.595 5.716 -10.619 1.00 98.56 195 ALA A CA 1
ATOM 1429 C C . ALA A 1 195 ? 14.827 6.540 -10.216 1.00 98.56 195 ALA A C 1
ATOM 1431 O O . ALA A 1 195 ? 15.752 6.770 -11.005 1.00 98.56 195 ALA A O 1
ATOM 1432 N N . GLY A 1 196 ? 14.852 6.986 -8.961 1.00 97.81 196 GLY A N 1
ATOM 1433 C CA . GLY A 1 196 ? 16.037 7.600 -8.368 1.00 97.81 196 GLY A CA 1
ATOM 1434 C C . GLY A 1 196 ? 17.207 6.624 -8.265 1.00 97.81 196 GLY A C 1
ATOM 1435 O O . GLY A 1 196 ? 18.339 7.026 -8.525 1.00 97.81 196 GLY A O 1
ATOM 1436 N N . SER A 1 197 ? 16.937 5.353 -7.958 1.00 97.25 197 SER A N 1
ATOM 1437 C CA . SER A 1 197 ? 17.911 4.256 -7.943 1.00 97.25 197 SER A CA 1
ATOM 1438 C C . SER A 1 197 ? 17.606 3.234 -9.048 1.00 97.25 197 SER A C 1
ATOM 1440 O O . SER A 1 197 ? 17.577 3.616 -10.215 1.00 97.25 197 SER A O 1
ATOM 1442 N N . GLY A 1 198 ? 17.434 1.954 -8.726 1.00 97.81 198 GLY A N 1
ATOM 1443 C CA . GLY A 1 198 ? 17.276 0.879 -9.701 1.00 97.81 198 GLY A CA 1
ATOM 1444 C C . GLY A 1 198 ? 15.821 0.600 -10.067 1.00 97.81 198 GLY A C 1
ATOM 1445 O O . GLY A 1 198 ? 14.900 0.997 -9.355 1.00 97.81 198 GLY A O 1
ATOM 1446 N N . ILE A 1 199 ? 15.633 -0.113 -11.172 1.00 98.69 199 ILE A N 1
ATOM 1447 C CA . ILE A 1 199 ? 14.351 -0.691 -11.582 1.00 98.69 199 ILE A CA 1
ATOM 1448 C C . ILE A 1 199 ? 14.563 -2.196 -11.710 1.00 98.69 199 ILE A C 1
ATOM 1450 O O . ILE A 1 199 ? 15.513 -2.623 -12.368 1.00 98.69 199 ILE A O 1
ATOM 1454 N N . LYS A 1 200 ? 13.711 -3.002 -11.086 1.00 98.50 200 LYS A N 1
ATOM 1455 C CA . LYS A 1 200 ? 13.793 -4.459 -11.136 1.00 98.50 200 LYS A CA 1
ATOM 1456 C C . LYS A 1 200 ? 12.427 -5.056 -11.445 1.00 98.50 200 LYS A C 1
ATOM 1458 O O . LYS A 1 200 ? 11.448 -4.715 -10.799 1.00 98.50 200 LYS A O 1
ATOM 1463 N N . ALA A 1 201 ? 12.392 -5.958 -12.412 1.00 97.69 201 ALA A N 1
ATOM 1464 C CA . ALA A 1 201 ? 11.224 -6.739 -12.783 1.00 97.69 201 ALA A CA 1
ATOM 1465 C C . ALA A 1 201 ? 11.660 -8.191 -13.014 1.00 97.69 201 ALA A C 1
ATOM 1467 O O . ALA A 1 201 ? 12.731 -8.424 -13.571 1.00 97.69 201 ALA A O 1
ATOM 1468 N N . GLY A 1 202 ? 10.865 -9.181 -12.613 1.00 95.25 202 GLY A N 1
ATOM 1469 C CA . GLY A 1 202 ? 11.159 -10.592 -12.903 1.00 95.25 202 GLY A CA 1
ATOM 1470 C C . GLY A 1 202 ? 11.071 -10.960 -14.390 1.00 95.25 202 GLY A C 1
ATOM 1471 O O . GLY A 1 202 ? 11.667 -11.951 -14.813 1.00 95.25 202 GLY A O 1
ATOM 1472 N N . TRP A 1 203 ? 10.358 -10.163 -15.191 1.00 91.94 203 TRP A N 1
ATOM 1473 C CA . TRP A 1 203 ? 10.156 -10.368 -16.625 1.00 91.94 203 TRP A CA 1
ATOM 1474 C C . TRP A 1 203 ? 10.568 -9.142 -17.443 1.00 91.94 203 TRP A C 1
ATOM 1476 O O . TRP A 1 203 ? 11.763 -8.955 -17.666 1.00 91.94 203 TRP A O 1
ATOM 1486 N N . GLY A 1 204 ? 9.603 -8.360 -17.933 1.00 94.75 204 GLY A N 1
ATOM 1487 C CA . GLY A 1 204 ? 9.808 -7.214 -18.817 1.00 94.75 204 GLY A CA 1
ATOM 1488 C C . GLY A 1 204 ? 9.640 -5.875 -18.103 1.00 94.75 204 GLY A C 1
ATOM 1489 O O . GLY A 1 204 ? 8.958 -5.776 -17.084 1.00 94.75 204 GLY A O 1
ATOM 1490 N N . ILE A 1 205 ? 10.280 -4.847 -18.656 1.00 98.44 205 ILE A N 1
ATOM 1491 C CA . ILE A 1 205 ? 10.081 -3.447 -18.274 1.00 98.44 205 ILE A CA 1
ATOM 1492 C C . ILE A 1 205 ? 9.750 -2.700 -19.560 1.00 98.44 205 ILE A C 1
ATOM 1494 O O . ILE A 1 205 ? 10.590 -2.620 -20.457 1.00 98.44 205 ILE A O 1
ATOM 1498 N N . GLU A 1 206 ? 8.543 -2.161 -19.649 1.00 98.31 206 GLU A N 1
ATOM 1499 C CA . GLU A 1 206 ? 8.011 -1.552 -20.862 1.00 98.31 206 GLU A CA 1
ATOM 1500 C C . GLU A 1 206 ? 7.497 -0.145 -20.563 1.00 98.31 206 GLU A C 1
ATOM 1502 O O . GLU A 1 206 ? 6.771 0.099 -19.604 1.00 98.31 206 GLU A O 1
ATOM 1507 N N . ALA A 1 207 ? 7.937 0.803 -21.382 1.00 97.81 207 ALA A N 1
ATOM 1508 C CA . ALA A 1 207 ? 7.444 2.171 -21.401 1.00 97.81 207 ALA A CA 1
ATOM 1509 C C . ALA A 1 207 ? 6.852 2.438 -22.789 1.00 97.81 207 ALA A C 1
ATOM 1511 O O . ALA A 1 207 ? 7.243 1.774 -23.752 1.00 97.81 207 ALA A O 1
ATOM 1512 N N . GLY A 1 208 ? 5.969 3.432 -22.900 1.00 97.25 208 GLY A N 1
ATOM 1513 C CA . GLY A 1 208 ? 5.395 3.837 -24.187 1.00 97.25 208 GLY A CA 1
ATOM 1514 C C . GLY A 1 208 ? 6.460 4.113 -25.261 1.00 97.25 208 GLY A C 1
ATOM 1515 O O . GLY A 1 208 ? 7.581 4.515 -24.942 1.00 97.25 208 GLY A O 1
ATOM 1516 N N . GLU A 1 209 ? 6.108 3.911 -26.535 1.00 92.56 209 GLU A N 1
ATOM 1517 C CA . GLU A 1 209 ? 7.058 3.837 -27.664 1.00 92.56 209 GLU A CA 1
ATOM 1518 C C . GLU A 1 209 ? 8.013 5.038 -27.783 1.00 92.56 209 GLU A C 1
ATOM 1520 O O . GLU A 1 209 ? 9.195 4.844 -28.062 1.00 92.56 209 GLU A O 1
ATOM 1525 N N . ASP A 1 210 ? 7.541 6.250 -27.483 1.00 95.06 210 ASP A N 1
ATOM 1526 C CA . ASP A 1 210 ? 8.332 7.492 -27.520 1.00 95.06 210 A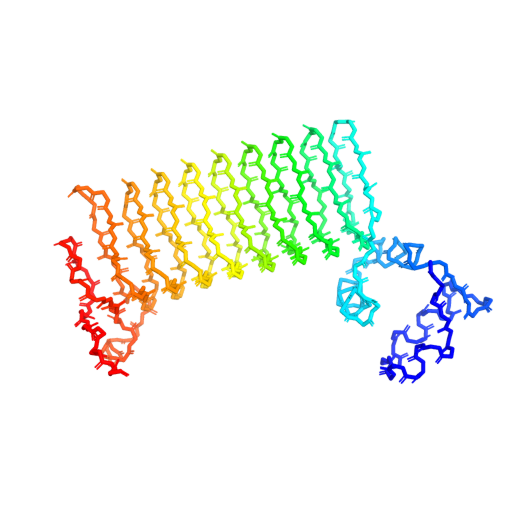SP A CA 1
ATOM 1527 C C . ASP A 1 210 ? 8.821 7.956 -26.135 1.00 95.06 210 ASP A C 1
ATOM 1529 O O . ASP A 1 210 ? 9.301 9.080 -25.951 1.00 95.06 210 ASP A O 1
ATOM 1533 N N . TYR A 1 211 ? 8.700 7.098 -25.122 1.00 98.00 211 TYR A N 1
ATOM 1534 C CA . TYR A 1 211 ? 9.097 7.390 -23.754 1.00 98.00 211 TYR A CA 1
ATOM 1535 C C . TYR A 1 211 ? 10.281 6.541 -23.298 1.00 98.00 211 TYR A C 1
ATOM 1537 O O . TYR A 1 211 ? 10.434 5.369 -23.632 1.00 98.00 211 TYR A O 1
ATOM 1545 N N . GLY A 1 212 ? 11.131 7.162 -22.480 1.00 97.94 212 GLY A N 1
ATOM 1546 C CA . GLY A 1 212 ? 12.323 6.527 -21.936 1.00 97.94 212 GLY A CA 1
ATOM 1547 C C . GLY A 1 212 ? 12.120 5.876 -20.572 1.00 97.94 212 GLY A C 1
ATOM 1548 O O . GLY A 1 212 ? 11.312 6.322 -19.749 1.00 97.94 212 GLY A O 1
ATOM 1549 N N . ILE A 1 213 ? 12.965 4.884 -20.311 1.00 98.75 213 ILE A N 1
ATOM 1550 C CA . ILE A 1 213 ? 13.196 4.297 -18.991 1.00 98.75 213 ILE A CA 1
ATOM 1551 C C . ILE A 1 213 ? 14.476 4.901 -18.404 1.00 98.75 213 ILE A C 1
ATOM 1553 O O . ILE A 1 213 ? 15.520 4.947 -19.064 1.00 98.75 213 ILE A O 1
ATOM 1557 N N . TYR A 1 214 ? 14.389 5.378 -17.160 1.00 98.56 214 TYR A N 1
ATOM 1558 C CA . TYR A 1 214 ? 15.474 6.069 -16.466 1.00 98.56 214 TYR A CA 1
ATOM 1559 C C . TYR A 1 214 ? 15.674 5.507 -15.056 1.00 98.56 214 TYR A C 1
ATOM 1561 O O . TYR A 1 214 ? 14.839 5.716 -14.178 1.00 98.56 214 TYR A O 1
ATOM 1569 N N . ALA A 1 215 ? 16.817 4.869 -14.823 1.00 97.88 215 ALA A N 1
ATOM 1570 C CA . ALA A 1 215 ? 17.281 4.409 -13.519 1.00 97.88 215 ALA A CA 1
ATOM 1571 C C . ALA A 1 215 ? 18.565 5.145 -13.109 1.00 97.88 215 ALA A C 1
ATOM 1573 O O . ALA A 1 215 ? 19.460 5.379 -13.922 1.00 97.88 215 ALA A O 1
ATOM 1574 N N . GLY A 1 216 ? 18.678 5.495 -11.831 1.00 97.31 216 GLY A N 1
ATOM 1575 C CA . GLY A 1 216 ? 19.840 6.178 -11.269 1.00 97.31 216 GLY A CA 1
ATOM 1576 C C . GLY A 1 216 ? 19.778 7.699 -11.374 1.00 97.31 216 GLY A C 1
ATOM 1577 O O . GLY A 1 216 ? 20.822 8.339 -11.481 1.00 97.31 216 GLY A O 1
ATOM 1578 N N . LEU A 1 217 ? 18.578 8.289 -11.362 1.00 97.25 217 LEU A N 1
ATOM 1579 C CA . LEU A 1 217 ? 18.403 9.746 -11.423 1.00 97.25 217 LEU A CA 1
ATOM 1580 C C . LEU A 1 217 ? 18.906 10.481 -10.169 1.00 97.25 217 LEU A C 1
ATOM 1582 O O . LEU A 1 217 ? 19.175 11.677 -10.238 1.00 97.25 217 LEU A O 1
ATOM 1586 N N . ASN A 1 218 ? 19.015 9.795 -9.028 1.00 95.06 218 ASN A N 1
ATOM 1587 C CA . ASN A 1 218 ? 19.390 10.383 -7.743 1.00 95.06 218 ASN A CA 1
ATOM 1588 C C . ASN A 1 218 ? 20.415 9.513 -7.001 1.00 95.06 218 ASN A C 1
ATOM 1590 O O . ASN A 1 218 ? 20.189 9.058 -5.880 1.00 95.06 218 ASN A O 1
ATOM 1594 N N . ILE A 1 219 ? 21.554 9.251 -7.642 1.00 94.88 219 ILE A N 1
ATOM 1595 C CA . ILE A 1 219 ? 22.662 8.512 -7.030 1.00 94.88 219 ILE A CA 1
ATOM 1596 C C . ILE A 1 219 ? 24.002 9.204 -7.265 1.00 94.88 219 ILE A C 1
ATOM 1598 O O . ILE A 1 219 ? 24.205 9.932 -8.235 1.00 94.88 219 ILE A O 1
ATOM 1602 N N . ARG A 1 220 ? 24.970 8.918 -6.389 1.00 95.25 220 ARG A N 1
ATOM 1603 C CA . ARG A 1 220 ? 26.363 9.335 -6.594 1.00 95.25 220 ARG A CA 1
ATOM 1604 C C . ARG A 1 220 ? 26.952 8.601 -7.797 1.00 95.25 220 ARG A C 1
ATOM 1606 O O . ARG A 1 220 ? 26.843 7.378 -7.880 1.00 95.25 220 ARG A O 1
ATOM 1613 N N . ILE A 1 221 ? 27.674 9.325 -8.654 1.00 93.06 221 ILE A N 1
ATOM 1614 C CA . ILE A 1 221 ? 28.333 8.767 -9.849 1.00 93.06 221 ILE A CA 1
ATOM 1615 C C . ILE A 1 221 ? 29.223 7.565 -9.491 1.00 93.06 221 ILE A C 1
ATOM 1617 O O . ILE A 1 221 ? 29.151 6.527 -10.144 1.00 93.06 221 ILE A O 1
ATOM 1621 N N . SER A 1 222 ? 29.979 7.647 -8.389 1.00 96.38 222 SER A N 1
ATOM 1622 C CA . SER A 1 222 ? 30.851 6.563 -7.903 1.00 96.38 222 SER A CA 1
ATOM 1623 C C . SER A 1 222 ? 30.118 5.284 -7.479 1.00 96.38 222 SER A C 1
ATOM 1625 O O . SER A 1 222 ? 30.753 4.267 -7.216 1.00 96.38 222 SER A O 1
ATOM 1627 N N . LYS A 1 223 ? 28.785 5.316 -7.386 1.00 95.50 223 LYS A N 1
ATOM 1628 C CA . LYS A 1 223 ? 27.940 4.170 -7.038 1.00 95.50 223 LYS A CA 1
ATOM 1629 C C . LYS A 1 223 ? 27.016 3.738 -8.183 1.00 95.50 223 LYS A C 1
ATOM 1631 O O . LYS A 1 223 ? 26.177 2.863 -7.974 1.00 95.50 223 LYS A O 1
ATOM 1636 N N . LYS A 1 224 ? 27.176 4.306 -9.387 1.00 92.69 224 LYS A N 1
ATOM 1637 C CA . LYS A 1 224 ? 26.322 4.030 -10.554 1.00 92.69 224 LYS A CA 1
ATOM 1638 C C . LYS A 1 224 ? 26.206 2.542 -10.873 1.00 92.69 224 LYS A C 1
ATOM 1640 O O . LYS A 1 224 ? 25.094 2.043 -10.986 1.00 92.69 224 LYS A O 1
ATOM 1645 N N . SER A 1 225 ? 27.330 1.829 -10.916 1.00 93.12 225 SER A N 1
ATOM 1646 C CA . SER A 1 225 ? 27.379 0.382 -11.181 1.00 93.12 225 SER A CA 1
ATOM 1647 C C . SER A 1 225 ? 26.660 -0.478 -10.141 1.00 93.12 225 SER A C 1
ATOM 1649 O O . SER A 1 225 ? 26.360 -1.632 -10.420 1.00 93.12 225 SER A O 1
ATOM 1651 N N . LYS A 1 226 ? 26.382 0.064 -8.950 1.00 94.00 226 LYS A N 1
ATOM 1652 C CA . LYS A 1 226 ? 25.703 -0.653 -7.869 1.00 94.00 226 LYS A CA 1
ATOM 1653 C C . LYS A 1 226 ? 24.206 -0.351 -7.802 1.00 94.00 226 LYS A C 1
ATOM 1655 O O . LYS A 1 226 ? 23.443 -1.238 -7.445 1.00 94.00 226 LYS A O 1
ATOM 1660 N N . PHE A 1 227 ? 23.796 0.886 -8.094 1.00 94.81 227 PHE A N 1
ATOM 1661 C CA . PHE A 1 227 ? 22.429 1.344 -7.809 1.00 94.81 227 PHE A CA 1
ATOM 1662 C C . PHE A 1 227 ? 21.626 1.822 -9.024 1.00 94.81 227 PHE A C 1
ATOM 1664 O O . PHE A 1 227 ? 20.410 1.868 -8.916 1.00 94.81 227 PHE A O 1
ATOM 1671 N N . ALA A 1 228 ? 22.237 2.157 -10.167 1.00 96.88 228 ALA A N 1
ATOM 1672 C CA . ALA A 1 228 ? 21.504 2.522 -11.395 1.00 96.88 228 ALA A CA 1
ATOM 1673 C C . ALA A 1 228 ? 21.189 1.293 -12.257 1.00 96.88 228 ALA A C 1
ATOM 1675 O O . ALA A 1 228 ? 21.365 1.325 -13.474 1.00 96.88 228 ALA A O 1
ATOM 1676 N N . LEU A 1 229 ? 20.822 0.180 -11.627 1.00 97.88 229 LEU A N 1
ATOM 1677 C CA . LEU A 1 229 ? 20.601 -1.073 -12.336 1.00 97.88 229 LEU A CA 1
ATOM 1678 C C . LEU A 1 229 ? 19.177 -1.135 -12.882 1.00 97.88 229 LEU A C 1
ATOM 1680 O O . LEU A 1 229 ? 18.234 -0.741 -12.201 1.00 97.88 229 LEU A O 1
ATOM 1684 N N . VAL A 1 230 ? 19.047 -1.660 -14.096 1.00 98.38 230 VAL A N 1
ATOM 1685 C CA . VAL A 1 230 ? 17.776 -2.078 -14.685 1.00 98.38 230 VAL A CA 1
ATOM 1686 C C . VAL A 1 230 ? 17.838 -3.588 -14.843 1.00 98.38 230 VAL A C 1
ATOM 1688 O O . VAL A 1 230 ? 18.582 -4.088 -15.683 1.00 98.38 230 VAL A O 1
ATOM 1691 N N . VAL A 1 231 ? 17.136 -4.305 -13.972 1.00 98.12 231 VAL A N 1
ATOM 1692 C CA . VAL A 1 231 ? 17.204 -5.764 -13.863 1.00 98.12 231 VAL A CA 1
ATOM 1693 C C . VAL A 1 231 ? 15.914 -6.372 -14.386 1.00 98.12 231 VAL A C 1
ATOM 1695 O O . VAL A 1 231 ? 14.849 -6.085 -13.852 1.00 98.12 231 VAL A O 1
ATOM 1698 N N . ALA A 1 232 ? 16.018 -7.192 -15.426 1.00 97.31 232 ALA A N 1
ATOM 1699 C CA . ALA A 1 232 ? 14.891 -7.864 -16.067 1.00 97.31 232 ALA A CA 1
ATOM 1700 C C . ALA A 1 232 ? 15.379 -9.073 -16.874 1.00 97.31 232 ALA A C 1
ATOM 1702 O O . ALA A 1 232 ? 16.572 -9.190 -17.158 1.00 97.31 232 ALA A O 1
ATOM 1703 N N . LYS A 1 233 ? 14.477 -9.983 -17.259 1.00 96.12 233 LYS A N 1
ATOM 1704 C CA . LYS A 1 233 ? 14.819 -11.082 -18.183 1.00 96.12 233 LYS A CA 1
ATOM 1705 C C . LYS A 1 233 ? 15.127 -10.560 -19.581 1.00 96.12 233 LYS A C 1
ATOM 1707 O O . LYS A 1 233 ? 16.026 -11.065 -20.245 1.00 96.12 233 LYS A O 1
ATOM 1712 N N . VAL A 1 234 ? 14.383 -9.545 -20.017 1.00 93.25 234 VAL A N 1
ATOM 1713 C CA . VAL A 1 234 ? 14.512 -8.946 -21.347 1.00 93.25 234 VAL A CA 1
ATOM 1714 C C . VAL A 1 234 ? 14.968 -7.500 -21.207 1.00 93.25 234 VAL A C 1
ATOM 1716 O O . VAL A 1 234 ? 14.481 -6.764 -20.348 1.00 93.25 234 VAL A O 1
ATOM 1719 N N . ALA A 1 235 ? 15.918 -7.094 -22.049 1.00 94.56 235 ALA A N 1
ATOM 1720 C CA . ALA A 1 235 ? 16.383 -5.717 -22.085 1.00 94.56 235 ALA A CA 1
ATOM 1721 C C . ALA A 1 235 ? 15.267 -4.781 -22.586 1.00 94.56 235 ALA A C 1
ATOM 1723 O O . ALA A 1 235 ? 14.717 -5.032 -23.663 1.00 94.56 235 ALA A O 1
ATOM 1724 N N . PRO A 1 236 ? 14.948 -3.693 -21.862 1.00 96.06 236 PRO A N 1
ATOM 1725 C CA . PRO A 1 236 ? 13.999 -2.702 -22.347 1.00 96.06 236 PRO A CA 1
ATOM 1726 C C . PRO A 1 236 ? 14.517 -2.010 -23.610 1.00 96.06 236 PRO A C 1
ATOM 1728 O O . PRO A 1 236 ? 15.667 -1.568 -23.647 1.00 96.06 236 PRO A O 1
ATOM 1731 N N . LYS A 1 237 ? 13.649 -1.845 -24.616 1.00 94.31 237 LYS A N 1
ATOM 1732 C CA . LYS A 1 237 ? 13.998 -1.187 -25.890 1.00 94.31 237 LYS A CA 1
ATOM 1733 C C . LYS A 1 237 ? 14.428 0.272 -25.694 1.00 94.31 237 LYS A C 1
ATOM 1735 O O . LYS A 1 237 ? 15.414 0.709 -26.278 1.00 94.31 237 LYS A O 1
ATOM 1740 N N . ASN A 1 238 ? 13.730 0.995 -24.817 1.00 95.44 238 ASN A N 1
ATOM 1741 C CA . ASN A 1 238 ? 13.868 2.445 -24.644 1.00 95.44 238 ASN A CA 1
ATOM 1742 C C . ASN A 1 238 ? 14.631 2.822 -23.361 1.00 95.44 238 ASN A C 1
ATOM 1744 O O . ASN A 1 238 ? 14.276 3.771 -22.653 1.00 95.44 238 ASN A O 1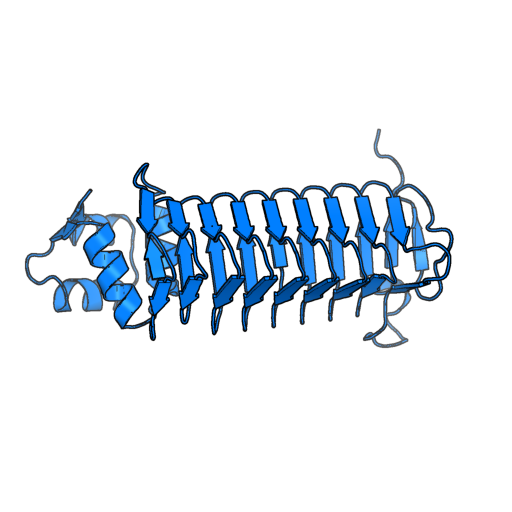
ATOM 1748 N N . LEU A 1 239 ? 15.677 2.066 -23.013 1.00 97.81 239 LEU A N 1
ATOM 1749 C CA . LEU A 1 239 ? 16.528 2.390 -21.868 1.00 97.81 239 LEU A CA 1
ATOM 1750 C C . LEU A 1 239 ? 17.428 3.594 -22.178 1.00 97.81 239 LEU A C 1
ATOM 1752 O O . LEU A 1 239 ? 18.423 3.465 -22.885 1.00 97.81 239 LEU A O 1
ATOM 1756 N N . LEU A 1 240 ? 17.109 4.758 -21.605 1.00 97.94 240 LEU A N 1
ATOM 1757 C CA . LEU A 1 240 ? 17.870 5.995 -21.831 1.00 97.94 240 LEU A CA 1
ATOM 1758 C C . LEU A 1 240 ? 18.878 6.300 -20.718 1.00 97.94 240 LEU A C 1
ATOM 1760 O O . LEU A 1 240 ? 19.886 6.964 -20.956 1.00 97.94 240 LEU A O 1
ATOM 1764 N N . LEU A 1 241 ? 18.628 5.823 -19.497 1.00 97.44 241 LEU A N 1
ATOM 1765 C CA . LEU A 1 241 ? 19.563 5.949 -18.382 1.00 97.44 241 LEU A CA 1
ATOM 1766 C C . LEU A 1 241 ? 19.499 4.712 -17.489 1.00 97.44 241 LEU A C 1
ATOM 1768 O O . LEU A 1 241 ? 18.425 4.306 -17.063 1.00 97.44 241 LEU A O 1
ATOM 1772 N N . GLY A 1 242 ? 20.662 4.158 -17.164 1.00 96.88 242 GLY A N 1
ATOM 1773 C CA . GLY A 1 242 ? 20.801 2.989 -16.301 1.00 96.88 242 GLY A CA 1
ATOM 1774 C C . GLY A 1 242 ? 21.835 2.021 -16.861 1.00 96.88 242 GLY A C 1
ATOM 1775 O O . GLY A 1 242 ? 22.457 2.287 -17.889 1.00 96.88 242 GLY A O 1
ATOM 1776 N N . ILE A 1 243 ? 22.050 0.917 -16.159 1.00 97.44 243 ILE A N 1
ATOM 1777 C CA . ILE A 1 243 ? 22.874 -0.206 -16.604 1.00 97.44 243 ILE A CA 1
ATOM 1778 C C . ILE A 1 243 ? 21.967 -1.427 -16.598 1.00 97.44 243 ILE A C 1
ATOM 1780 O O . ILE A 1 243 ? 21.520 -1.856 -15.533 1.00 97.44 243 ILE A O 1
ATOM 1784 N N . PHE A 1 244 ? 21.675 -1.962 -17.782 1.00 97.62 244 PHE A N 1
ATOM 1785 C CA . PHE A 1 244 ? 20.897 -3.186 -17.886 1.00 97.62 244 PHE A CA 1
ATOM 1786 C C . PHE A 1 244 ? 21.704 -4.377 -17.362 1.00 97.62 244 PHE A C 1
ATOM 1788 O O . PHE A 1 244 ? 22.885 -4.525 -17.681 1.00 97.62 244 PHE A O 1
ATOM 1795 N N . LYS A 1 245 ? 21.053 -5.230 -16.573 1.00 96.50 245 LYS A N 1
ATOM 1796 C CA . LYS A 1 245 ? 21.583 -6.516 -16.132 1.00 96.50 245 LYS A CA 1
ATOM 1797 C C . LYS A 1 245 ? 20.496 -7.573 -16.290 1.00 96.50 245 LYS A C 1
ATOM 1799 O O . LYS A 1 245 ? 19.452 -7.483 -15.650 1.00 96.50 245 LYS A O 1
ATOM 1804 N N . ALA A 1 246 ? 20.763 -8.577 -17.117 1.00 95.00 246 ALA A N 1
ATOM 1805 C CA . ALA A 1 246 ? 19.850 -9.695 -17.288 1.00 95.00 246 ALA A CA 1
ATOM 1806 C C . ALA A 1 246 ? 19.718 -10.501 -15.986 1.00 95.00 246 ALA A C 1
ATOM 1808 O O . ALA A 1 246 ? 20.685 -10.651 -15.232 1.00 95.00 246 ALA A O 1
ATOM 1809 N N . ILE A 1 247 ? 18.524 -11.031 -15.733 1.00 92.50 247 ILE A N 1
ATOM 1810 C CA . ILE A 1 247 ? 18.334 -12.091 -14.740 1.00 92.50 247 ILE A CA 1
ATOM 1811 C C . ILE A 1 247 ? 18.868 -13.382 -15.365 1.00 92.50 247 ILE A C 1
ATOM 1813 O O . ILE A 1 247 ? 18.260 -13.924 -16.286 1.00 92.50 247 ILE A O 1
ATOM 1817 N N . GLU A 1 248 ? 20.023 -13.845 -14.894 1.00 80.75 248 GLU A N 1
ATOM 1818 C CA . GLU A 1 248 ? 20.556 -15.157 -15.263 1.00 80.75 248 GLU A CA 1
ATOM 1819 C C . GLU A 1 248 ? 19.683 -16.230 -14.601 1.00 80.75 248 GLU A C 1
ATOM 1821 O O . GLU A 1 248 ? 19.415 -16.163 -13.399 1.00 80.75 248 GLU A O 1
ATOM 1826 N N . GLY A 1 249 ? 19.169 -17.169 -15.398 1.00 59.16 249 GLY A N 1
ATOM 1827 C CA . GLY A 1 249 ? 18.310 -18.240 -14.903 1.00 59.16 249 GLY A CA 1
ATOM 1828 C C . GLY A 1 249 ? 19.063 -19.113 -13.902 1.00 59.16 249 GLY A C 1
ATOM 1829 O O . GLY A 1 249 ? 20.082 -19.701 -14.250 1.00 59.16 249 GLY A O 1
ATOM 1830 N N . GLY A 1 250 ? 18.561 -19.189 -12.671 1.00 46.94 250 GLY A N 1
ATOM 1831 C CA . GLY A 1 250 ? 18.759 -20.380 -11.855 1.00 46.94 250 GLY A CA 1
ATOM 1832 C C . GLY A 1 250 ? 17.837 -21.464 -12.403 1.00 46.94 250 GLY A C 1
ATOM 1833 O O . GLY A 1 250 ? 16.658 -21.180 -12.623 1.00 46.94 250 GLY A O 1
ATOM 1834 N N . GLU A 1 251 ? 18.415 -22.627 -12.698 1.00 34.16 251 GLU A N 1
ATOM 1835 C CA . GLU A 1 251 ? 17.710 -23.869 -13.048 1.00 34.16 251 GLU A CA 1
ATOM 1836 C C . GLU A 1 251 ? 16.565 -24.199 -12.080 1.00 34.16 251 GLU A C 1
ATOM 1838 O O . GLU A 1 251 ? 16.712 -23.931 -10.862 1.00 34.16 251 GLU A O 1
#

Secondary structure (DSSP, 8-state):
-EEEHHHHHHTT--HHHHHHHHHH-TTSEEEHHHHHHHHHHTT-HHHHHHHHHHH---S-EEEESS-EE-SS-EEESSEEEESS-EEES-EEESS-EEESS-EEESS-EEESS-EEESS-EEESS-EEESS-EEESS-EEESS-EEESS-EEESS-EEESS-EEESS-EEESS-EEESS-EEESS-EEESS-EEESS-EEESS-EEE-TT--EEE-TTS-GGGHHHHSEEEESS--TTEEESEEEE-PPP-